Protein AF-Q39U01-F1 (afdb_monomer_lite)

Structure (mmCIF, N/CA/C/O backbone):
data_AF-Q39U01-F1
#
_entry.id   AF-Q39U01-F1
#
loop_
_atom_site.group_PDB
_atom_site.id
_atom_site.type_symbol
_atom_site.label_atom_id
_atom_site.label_alt_id
_atom_site.label_comp_id
_atom_site.label_asym_id
_atom_site.label_entity_id
_atom_site.label_seq_id
_atom_site.pdbx_PDB_ins_code
_atom_site.Cartn_x
_atom_site.Cartn_y
_atom_site.Cartn_z
_atom_site.occupancy
_atom_site.B_iso_or_equiv
_atom_site.auth_seq_id
_atom_site.auth_comp_id
_atom_site.auth_asym_id
_atom_site.auth_atom_id
_atom_site.pdbx_PDB_model_num
ATOM 1 N N . MET A 1 1 ? -14.219 15.179 0.688 1.00 54.94 1 MET A N 1
ATOM 2 C CA . MET A 1 1 ? -15.133 14.051 0.378 1.00 54.94 1 MET A CA 1
ATOM 3 C C . MET A 1 1 ? -16.109 14.478 -0.699 1.00 54.94 1 MET A C 1
ATOM 5 O O . MET A 1 1 ? -16.416 15.662 -0.752 1.00 54.94 1 MET A O 1
ATOM 9 N N . TYR A 1 2 ? -16.569 13.536 -1.523 1.00 52.84 2 TYR A N 1
ATOM 10 C CA . TYR A 1 2 ? -17.448 13.763 -2.674 1.00 52.84 2 TYR A CA 1
ATOM 11 C C . TYR A 1 2 ? -18.649 12.806 -2.615 1.00 52.84 2 TYR A C 1
ATOM 13 O O . TYR A 1 2 ? -18.476 11.668 -2.180 1.00 52.84 2 TYR A O 1
ATOM 21 N N . ASP A 1 3 ? -19.850 13.251 -3.001 1.00 60.91 3 ASP A N 1
ATOM 22 C CA . ASP A 1 3 ? -21.104 12.482 -2.847 1.00 60.91 3 ASP A CA 1
ATOM 23 C C . ASP A 1 3 ? -21.653 11.837 -4.131 1.00 60.91 3 ASP A C 1
ATOM 25 O O . ASP A 1 3 ? -22.781 11.343 -4.134 1.00 60.91 3 ASP A O 1
ATOM 29 N N . GLY A 1 4 ? -20.907 11.859 -5.237 1.00 54.59 4 GLY A N 1
ATOM 30 C CA . GLY A 1 4 ? -21.389 11.329 -6.519 1.00 54.59 4 GLY A CA 1
ATOM 31 C C . GLY A 1 4 ? -22.249 12.309 -7.324 1.00 54.59 4 GLY A C 1
ATOM 32 O O . GLY A 1 4 ? -22.511 12.056 -8.495 1.00 54.59 4 GLY A O 1
ATOM 33 N N . SER A 1 5 ? -22.693 13.419 -6.722 1.00 59.44 5 SER A N 1
ATOM 34 C CA . SER A 1 5 ? -23.638 14.380 -7.318 1.00 59.44 5 SER A CA 1
ATOM 35 C C . SER A 1 5 ? -23.009 15.744 -7.613 1.00 59.44 5 SER A C 1
ATOM 37 O O . SER A 1 5 ? -23.720 16.710 -7.880 1.00 59.44 5 SER A O 1
ATOM 39 N N . GLY A 1 6 ? -21.679 15.846 -7.559 1.00 56.62 6 GLY A N 1
ATOM 40 C CA . GLY A 1 6 ? -20.963 17.105 -7.767 1.00 56.62 6 GLY A CA 1
ATOM 41 C C . GLY A 1 6 ? -20.694 17.908 -6.492 1.00 56.62 6 GLY A C 1
ATOM 42 O O . GLY A 1 6 ? -20.007 18.922 -6.580 1.00 56.62 6 GLY A O 1
ATOM 43 N N . ASN A 1 7 ? -21.195 17.490 -5.321 1.00 63.31 7 ASN A N 1
ATOM 44 C CA . ASN A 1 7 ? -20.924 18.212 -4.080 1.00 63.31 7 ASN A CA 1
ATOM 45 C C . ASN A 1 7 ? -19.587 17.769 -3.484 1.00 63.31 7 ASN A C 1
ATOM 47 O O . ASN A 1 7 ? -19.283 16.578 -3.392 1.00 63.31 7 ASN A O 1
ATOM 51 N N . GLU A 1 8 ? -18.819 18.745 -3.014 1.00 65.38 8 GLU A N 1
ATOM 52 C CA . GLU A 1 8 ? -17.558 18.530 -2.317 1.00 65.38 8 GLU A CA 1
ATOM 53 C C . GLU A 1 8 ? -17.652 19.037 -0.879 1.00 65.38 8 GLU A C 1
ATOM 55 O O . GLU A 1 8 ? -18.318 20.028 -0.577 1.00 65.38 8 GLU A O 1
ATOM 60 N N . SER A 1 9 ? -16.948 18.356 0.020 1.00 67.81 9 SER A N 1
ATOM 61 C CA . SER A 1 9 ? -16.687 18.844 1.367 1.00 67.81 9 SER A CA 1
ATOM 62 C C . SER A 1 9 ? -15.196 18.852 1.669 1.00 67.81 9 SER A C 1
ATOM 64 O O . SER A 1 9 ? -14.509 17.829 1.526 1.00 67.81 9 SER A O 1
ATOM 66 N N . HIS A 1 10 ? -14.727 20.008 2.137 1.00 75.50 10 HIS A N 1
ATOM 67 C CA . HIS A 1 10 ? -13.379 20.239 2.634 1.00 75.50 10 HIS A CA 1
ATOM 68 C C . HIS A 1 10 ? -13.442 20.355 4.151 1.00 75.50 10 HIS A C 1
ATOM 70 O O . HIS A 1 10 ? -13.963 21.328 4.691 1.00 75.50 10 HIS A O 1
ATOM 76 N N . ILE A 1 11 ? -12.913 19.347 4.837 1.00 76.38 11 ILE A N 1
ATOM 77 C CA . ILE A 1 11 ? -12.984 19.272 6.291 1.00 76.38 11 ILE A CA 1
ATOM 78 C C . ILE A 1 11 ? -11.603 19.588 6.854 1.00 76.38 11 ILE A C 1
ATOM 80 O O . ILE A 1 11 ? -10.672 18.814 6.614 1.00 76.38 11 ILE A O 1
ATOM 84 N N . PRO A 1 12 ? -11.441 20.685 7.609 1.00 78.25 12 PRO A N 1
ATOM 85 C CA . PRO A 1 12 ? -10.207 20.907 8.337 1.00 78.25 12 PRO A CA 1
ATOM 86 C C . PRO A 1 12 ? -10.083 19.848 9.434 1.00 78.25 12 PRO A C 1
ATOM 88 O O . PRO A 1 12 ? -11.001 19.640 10.233 1.00 78.25 12 PRO A O 1
ATOM 91 N N . LEU A 1 13 ? -8.936 19.176 9.479 1.00 83.00 13 LEU A N 1
ATOM 92 C CA . LEU A 1 13 ? -8.606 18.302 10.596 1.00 83.00 13 LEU A CA 1
ATOM 93 C C . LEU A 1 13 ? -8.207 19.173 11.799 1.00 83.00 13 LEU A C 1
ATOM 95 O O . LEU A 1 13 ? -7.503 20.167 11.621 1.00 83.00 13 LEU A O 1
ATOM 99 N N . PRO A 1 14 ? -8.645 18.832 13.025 1.00 85.44 14 PRO A N 1
ATOM 100 C CA . PRO A 1 14 ? -8.350 19.631 14.217 1.00 85.44 14 PRO A CA 1
ATOM 101 C C . PRO A 1 14 ? -6.870 19.578 14.626 1.00 85.44 14 PRO A C 1
ATOM 103 O O . PRO A 1 14 ? -6.436 20.375 15.454 1.00 85.44 14 PRO A O 1
ATOM 106 N N . ASP A 1 15 ? -6.102 18.643 14.066 1.00 82.19 15 ASP A N 1
ATOM 107 C CA . ASP A 1 15 ? -4.668 18.523 14.293 1.00 82.19 15 ASP A CA 1
ATOM 108 C C . ASP A 1 15 ? -3.877 19.255 13.215 1.00 82.19 15 ASP A C 1
ATOM 110 O O . ASP A 1 15 ? -4.198 19.193 12.026 1.00 82.19 15 ASP A O 1
ATOM 114 N N . ARG A 1 16 ? -2.778 19.893 13.624 1.00 73.50 16 ARG A N 1
ATOM 115 C CA . ARG A 1 16 ? -1.783 20.394 12.681 1.00 73.50 16 ARG A CA 1
ATOM 116 C C . ARG A 1 16 ? -1.021 19.198 12.109 1.00 73.50 16 ARG A C 1
ATOM 118 O O . ARG A 1 16 ? -0.192 18.626 12.802 1.00 73.50 16 ARG A O 1
ATOM 125 N N . ILE A 1 17 ? -1.331 18.844 10.865 1.00 71.06 17 ILE A N 1
ATOM 126 C CA . ILE A 1 17 ? -0.575 17.884 10.053 1.00 71.06 17 ILE A CA 1
ATOM 127 C C . ILE A 1 17 ? 0.378 18.704 9.184 1.00 71.06 17 ILE A C 1
ATOM 129 O O . ILE A 1 17 ? -0.041 19.322 8.193 1.00 71.06 17 ILE A O 1
ATOM 133 N N . ASP A 1 18 ? 1.633 18.799 9.620 1.00 64.38 18 ASP A N 1
ATOM 134 C CA . ASP A 1 18 ? 2.652 19.571 8.911 1.00 64.38 18 ASP A CA 1
ATOM 135 C C . ASP A 1 18 ? 3.187 18.824 7.674 1.00 64.38 18 ASP A C 1
ATOM 137 O O . ASP A 1 18 ? 2.703 17.752 7.312 1.00 64.38 18 ASP A O 1
ATOM 141 N N . LEU A 1 19 ? 4.140 19.426 6.959 1.00 59.59 19 LEU A N 1
ATOM 142 C CA . LEU A 1 19 ? 4.726 18.807 5.766 1.00 59.59 19 LEU A CA 1
ATOM 143 C C . LEU A 1 19 ? 5.458 17.497 6.084 1.00 59.59 19 LEU A C 1
ATOM 145 O O . LEU A 1 19 ? 5.463 16.600 5.245 1.00 59.59 19 LEU A O 1
ATOM 149 N N . ASN A 1 20 ? 6.023 17.367 7.287 1.00 58.56 20 ASN A N 1
ATOM 150 C CA . ASN A 1 20 ? 6.695 16.145 7.704 1.00 58.56 20 ASN A CA 1
ATOM 151 C C . ASN A 1 20 ? 5.665 15.055 7.982 1.00 58.56 20 ASN A C 1
ATOM 153 O O . ASN A 1 20 ? 5.846 13.933 7.543 1.00 58.56 20 ASN A O 1
ATOM 157 N N . ASP A 1 21 ? 4.542 15.363 8.629 1.00 58.53 21 ASP A N 1
ATOM 158 C CA . ASP A 1 21 ? 3.487 14.369 8.825 1.00 58.53 21 ASP A CA 1
ATOM 159 C C . ASP A 1 21 ? 2.954 13.803 7.498 1.00 58.53 21 ASP A C 1
ATOM 161 O O . ASP A 1 21 ? 2.599 12.631 7.462 1.00 58.53 21 ASP A O 1
ATOM 165 N N . ARG A 1 22 ? 2.910 14.602 6.421 1.00 59.28 22 ARG A N 1
ATOM 166 C CA . ARG A 1 22 ? 2.296 14.224 5.131 1.00 59.28 22 ARG A CA 1
ATOM 167 C C . ARG A 1 22 ? 3.078 13.185 4.333 1.00 59.28 22 ARG A C 1
ATOM 169 O O . ARG A 1 22 ? 2.463 12.424 3.587 1.00 59.28 22 ARG A O 1
ATOM 176 N N . ALA A 1 23 ? 4.400 13.141 4.458 1.00 57.31 23 ALA A N 1
ATOM 177 C CA . ALA A 1 23 ? 5.197 12.167 3.721 1.00 57.31 23 ALA A CA 1
ATOM 178 C C . ALA A 1 23 ? 4.936 10.750 4.281 1.00 57.31 23 ALA A C 1
ATOM 180 O O . ALA A 1 23 ? 5.092 10.504 5.472 1.00 57.31 23 ALA A O 1
ATOM 181 N N . ASN A 1 24 ? 4.498 9.815 3.428 1.00 66.50 24 ASN A N 1
ATOM 182 C CA . ASN A 1 24 ? 4.053 8.460 3.810 1.00 66.50 24 ASN A CA 1
ATOM 183 C C . ASN A 1 24 ? 2.792 8.419 4.703 1.00 66.50 24 ASN A C 1
ATOM 185 O O . ASN A 1 24 ? 2.666 7.551 5.565 1.00 66.50 24 ASN A O 1
ATOM 189 N N . THR A 1 25 ? 1.863 9.366 4.532 1.00 76.25 25 THR A N 1
ATOM 190 C CA . THR A 1 25 ? 0.556 9.280 5.200 1.00 76.25 25 THR A CA 1
ATOM 191 C C . THR A 1 25 ? -0.344 8.261 4.518 1.00 76.25 25 THR A C 1
ATOM 193 O O . THR A 1 25 ? -0.629 8.383 3.331 1.00 76.25 25 THR A O 1
ATOM 196 N N . GLU A 1 26 ? -0.897 7.354 5.310 1.00 83.44 26 GLU A N 1
ATOM 197 C CA . GLU A 1 26 ? -2.004 6.492 4.917 1.00 83.44 26 GLU A CA 1
ATOM 198 C C . GLU A 1 26 ? -3.289 6.949 5.601 1.00 83.44 26 GLU A C 1
ATOM 200 O O . GLU A 1 26 ? -3.279 7.466 6.723 1.00 83.44 26 GLU A O 1
ATOM 205 N N . TYR A 1 27 ? -4.424 6.734 4.953 1.00 85.56 27 TYR A N 1
ATOM 206 C CA . TYR A 1 27 ? -5.720 6.991 5.564 1.00 85.56 27 TYR A CA 1
ATOM 207 C C . TYR A 1 27 ? -6.739 5.953 5.112 1.00 85.56 27 TYR A C 1
ATOM 209 O O . TYR A 1 27 ? -6.669 5.410 4.014 1.00 85.56 27 TYR A O 1
ATOM 217 N N . LEU A 1 28 ? -7.729 5.696 5.961 1.00 86.31 28 LEU A N 1
ATOM 218 C CA . LEU A 1 28 ? -8.882 4.888 5.588 1.00 86.31 28 LEU A CA 1
ATOM 219 C C . LEU A 1 28 ? -10.153 5.397 6.244 1.00 86.31 28 LEU A C 1
ATOM 221 O O . LEU A 1 28 ? -10.137 5.977 7.331 1.00 86.31 28 LEU A O 1
ATOM 225 N N . LEU A 1 29 ? -11.273 5.137 5.579 1.00 83.00 29 LEU A N 1
ATOM 226 C CA . LEU A 1 29 ? -12.597 5.290 6.161 1.00 83.00 29 LEU A CA 1
ATOM 227 C C . LEU A 1 29 ? -13.051 3.928 6.687 1.00 83.00 29 LEU A C 1
ATOM 229 O O . LEU A 1 29 ? -13.362 3.017 5.919 1.00 83.00 29 LEU A O 1
ATOM 233 N N . ALA A 1 30 ? -13.100 3.780 8.010 1.00 85.62 30 ALA A N 1
ATOM 234 C CA . ALA A 1 30 ? -13.650 2.583 8.639 1.00 85.62 30 ALA A CA 1
ATOM 235 C C . ALA A 1 30 ? -15.182 2.535 8.498 1.00 85.62 30 ALA A C 1
ATOM 237 O O . ALA A 1 30 ? -15.772 1.455 8.416 1.00 85.62 30 ALA A O 1
ATOM 238 N N . SER A 1 31 ? -15.814 3.703 8.385 1.00 82.31 31 SER A N 1
ATOM 239 C CA . SER A 1 31 ? -17.210 3.913 7.995 1.00 82.31 31 SER A CA 1
ATOM 240 C C . SER A 1 31 ? -17.351 5.310 7.362 1.00 82.31 31 SER A C 1
ATOM 242 O O . SER A 1 31 ? -16.401 6.093 7.435 1.00 82.31 31 SER A O 1
ATOM 244 N N . PRO A 1 32 ? -18.518 5.693 6.806 1.00 80.19 32 PRO A N 1
ATOM 245 C CA . PRO A 1 32 ? -18.729 7.044 6.269 1.00 80.19 32 PRO A CA 1
ATOM 246 C C . PRO A 1 32 ? -18.468 8.188 7.266 1.00 80.19 32 PRO A C 1
ATOM 248 O O . PRO A 1 32 ? -18.259 9.327 6.859 1.00 80.19 32 PRO A O 1
ATOM 251 N N . THR A 1 33 ? -18.481 7.899 8.572 1.00 86.19 33 THR A N 1
ATOM 252 C CA . THR A 1 33 ? -18.266 8.882 9.646 1.00 86.19 33 THR A CA 1
ATOM 253 C C . THR A 1 33 ? -17.009 8.621 10.476 1.00 86.19 33 THR A C 1
ATOM 255 O O . THR A 1 33 ? -16.825 9.259 11.512 1.00 86.19 33 THR A O 1
ATOM 258 N N . ASP A 1 34 ? -16.170 7.665 10.079 1.00 88.69 34 ASP A N 1
ATOM 259 C CA . ASP A 1 34 ? -15.029 7.206 10.873 1.00 88.69 34 ASP A CA 1
ATOM 260 C C . ASP A 1 34 ? -13.757 7.178 10.021 1.00 88.69 34 ASP A C 1
ATOM 262 O O . ASP A 1 34 ? -13.605 6.318 9.152 1.00 88.69 34 ASP A O 1
ATOM 266 N N . LEU A 1 35 ? -12.876 8.152 10.258 1.00 88.44 35 LEU A N 1
ATOM 267 C CA . LEU A 1 35 ? -11.639 8.379 9.519 1.00 88.44 35 LEU A CA 1
ATOM 268 C C . LEU A 1 35 ? -10.433 8.056 10.391 1.00 88.44 35 LEU A C 1
ATOM 270 O O . LEU A 1 35 ? -10.266 8.617 11.474 1.00 88.44 35 LEU A O 1
ATOM 274 N N . TRP A 1 36 ? -9.543 7.236 9.852 1.00 91.38 36 TRP A N 1
ATOM 275 C CA . TRP A 1 36 ? -8.262 6.908 10.454 1.00 91.38 36 TRP A CA 1
ATOM 276 C C . TRP A 1 36 ? -7.138 7.425 9.574 1.00 91.38 36 TRP A C 1
ATOM 278 O O . TRP A 1 36 ? -7.190 7.279 8.356 1.00 91.38 36 TRP A O 1
ATOM 288 N N . ILE A 1 37 ? -6.136 8.036 10.197 1.00 89.75 37 ILE A N 1
ATOM 289 C CA . ILE A 1 37 ? -4.944 8.564 9.536 1.00 89.75 37 ILE A CA 1
ATOM 290 C C . ILE A 1 37 ? -3.719 8.015 10.250 1.00 89.75 37 ILE A C 1
ATOM 292 O O . ILE A 1 37 ? -3.604 8.114 11.473 1.00 89.75 37 ILE A O 1
ATOM 296 N N . TRP A 1 38 ? -2.796 7.467 9.477 1.00 90.88 38 TRP A N 1
ATOM 297 C CA . TRP A 1 38 ? -1.521 6.947 9.928 1.00 90.88 38 TRP A CA 1
ATOM 298 C C . TRP A 1 38 ? -0.399 7.763 9.306 1.00 90.88 38 TRP A C 1
ATOM 300 O O . TRP A 1 38 ? -0.268 7.798 8.088 1.00 90.88 38 TRP A O 1
ATOM 310 N N . SER A 1 39 ? 0.365 8.485 10.126 1.00 87.56 39 SER A N 1
ATOM 311 C CA . SER A 1 39 ? 1.317 9.472 9.607 1.00 87.56 39 SER A CA 1
ATOM 312 C C . SER A 1 39 ? 2.488 9.746 10.557 1.00 87.56 39 SER A C 1
ATOM 314 O O . SER A 1 39 ? 2.437 9.368 11.731 1.00 87.56 39 SER A O 1
ATOM 316 N N . GLY A 1 40 ? 3.515 10.442 10.054 1.00 80.31 40 GLY A N 1
ATOM 317 C CA . GLY A 1 40 ? 4.664 10.939 10.825 1.00 80.31 40 GLY A CA 1
ATOM 318 C C . GLY A 1 40 ? 6.002 10.705 10.113 1.00 80.31 40 GLY A C 1
ATOM 319 O O . GLY A 1 40 ? 6.239 9.623 9.599 1.00 80.31 40 GLY A O 1
ATOM 320 N N . VAL A 1 41 ? 6.905 11.689 10.077 1.00 68.81 41 VAL A N 1
ATOM 321 C CA . VAL A 1 41 ? 8.235 11.517 9.435 1.00 68.81 41 VAL A CA 1
ATOM 322 C C . VAL A 1 41 ? 9.399 11.993 10.279 1.00 68.81 41 VAL A C 1
ATOM 324 O O . VAL A 1 41 ? 10.509 11.541 10.061 1.00 68.81 41 VAL A O 1
ATOM 327 N N . LEU A 1 42 ? 9.200 12.869 11.255 1.00 68.88 42 LEU A N 1
ATOM 328 C CA . LEU A 1 42 ? 10.264 13.301 12.162 1.00 68.88 42 LEU A CA 1
ATOM 329 C C . LEU A 1 42 ? 9.717 13.182 13.582 1.00 68.88 42 LEU A C 1
ATOM 331 O O . LEU A 1 42 ? 9.083 14.107 14.084 1.00 68.88 42 LEU A O 1
ATOM 335 N N . GLY A 1 43 ? 9.858 12.000 14.184 1.00 77.00 43 GLY A N 1
ATOM 336 C CA . GLY A 1 43 ? 9.200 11.663 15.442 1.00 77.00 43 GLY A CA 1
ATOM 337 C C . GLY A 1 43 ? 8.557 10.276 15.442 1.00 77.00 43 GLY A C 1
ATOM 338 O O . GLY A 1 43 ? 8.722 9.486 14.517 1.00 77.00 43 GLY A O 1
ATOM 339 N N . GLN A 1 44 ? 7.766 10.024 16.486 1.00 87.75 44 GLN A N 1
ATOM 340 C CA . GLN A 1 44 ? 6.899 8.849 16.584 1.00 87.75 44 GLN A CA 1
ATOM 341 C C . GLN A 1 44 ? 5.846 8.861 15.474 1.00 87.75 44 GLN A C 1
ATOM 343 O O . GLN A 1 44 ? 5.251 9.907 15.195 1.00 87.75 44 GLN A O 1
ATOM 348 N N . ALA A 1 45 ? 5.536 7.691 14.915 1.00 90.12 45 ALA A N 1
ATOM 349 C CA . ALA A 1 45 ? 4.364 7.555 14.060 1.00 90.12 45 ALA A CA 1
ATOM 350 C C . ALA A 1 45 ? 3.089 7.713 14.904 1.00 90.12 45 ALA A C 1
ATOM 352 O O . ALA A 1 45 ? 3.050 7.343 16.082 1.00 90.12 45 ALA A O 1
ATOM 353 N N . ALA A 1 46 ? 2.038 8.280 14.323 1.00 91.38 46 ALA A N 1
ATOM 354 C CA . ALA A 1 46 ? 0.808 8.590 15.035 1.00 91.38 46 ALA A CA 1
ATOM 355 C C . ALA A 1 46 ? -0.425 8.097 14.275 1.00 91.38 46 ALA A C 1
ATOM 357 O O . ALA A 1 46 ? -0.704 8.513 13.149 1.00 91.38 46 ALA A O 1
ATOM 358 N N . LEU A 1 47 ? -1.193 7.234 14.944 1.00 93.69 47 LEU A N 1
ATOM 359 C CA . LEU A 1 47 ? -2.486 6.744 14.491 1.00 93.69 47 LEU A CA 1
ATOM 360 C C . LEU A 1 47 ? -3.571 7.655 15.060 1.00 93.69 47 LEU A C 1
ATOM 362 O O . LEU A 1 47 ? -3.819 7.672 16.268 1.00 93.69 47 LEU A O 1
ATOM 366 N N . ARG A 1 48 ? -4.181 8.453 14.188 1.00 92.88 48 ARG A N 1
ATOM 367 C CA . ARG A 1 48 ? -5.195 9.454 14.525 1.00 92.88 48 ARG A CA 1
ATOM 368 C C . ARG A 1 48 ? -6.560 8.966 14.059 1.00 92.88 48 ARG A C 1
ATOM 370 O O . ARG A 1 48 ? -6.708 8.530 12.924 1.00 92.88 48 ARG A O 1
ATOM 377 N N . HIS A 1 49 ? -7.549 9.063 14.936 1.00 94.88 49 HIS A N 1
ATOM 378 C CA . HIS A 1 49 ? -8.933 8.672 14.680 1.00 94.88 49 HIS A CA 1
ATOM 379 C C . HIS A 1 49 ? -9.816 9.905 14.792 1.00 94.88 49 HIS A C 1
ATOM 381 O O . HIS A 1 49 ? -9.789 10.612 15.805 1.00 94.88 49 HIS A O 1
ATOM 387 N N . TYR A 1 50 ? -10.620 10.143 13.765 1.00 92.94 50 TYR A N 1
ATOM 388 C CA . TYR A 1 50 ? -11.557 11.247 13.683 1.00 92.94 50 TYR A CA 1
ATOM 389 C C . TYR A 1 50 ? -12.977 10.750 13.445 1.00 92.94 50 TYR A C 1
ATOM 391 O O . TYR A 1 50 ? -13.237 9.917 12.581 1.00 92.94 50 TYR A O 1
ATOM 399 N N . ARG A 1 51 ? -13.916 11.358 14.166 1.00 94.44 51 ARG A N 1
ATOM 400 C CA . ARG A 1 51 ? -15.343 11.300 13.863 1.00 94.44 51 ARG A CA 1
ATOM 401 C C . ARG A 1 51 ? -15.655 12.395 12.854 1.00 94.44 51 ARG A C 1
ATOM 403 O O . ARG A 1 51 ? -15.396 13.567 13.136 1.00 94.44 51 ARG A O 1
ATOM 410 N N . LEU A 1 52 ? -16.234 12.032 11.718 1.00 89.31 52 LEU A N 1
ATOM 411 C CA . LEU A 1 52 ? -16.749 12.990 10.747 1.00 89.31 52 LEU A CA 1
ATOM 412 C C . LEU A 1 52 ? -18.223 13.260 11.058 1.00 89.31 52 LEU A C 1
ATOM 414 O O . LEU A 1 52 ? -19.007 12.332 11.252 1.00 89.31 52 LEU A O 1
ATOM 418 N N . LEU A 1 53 ? -18.588 14.534 11.151 1.00 89.75 53 LEU A N 1
ATOM 419 C CA . LEU A 1 53 ? -19.917 15.005 11.529 1.00 89.75 53 LEU A CA 1
ATOM 420 C C . LEU A 1 53 ? -20.517 15.835 10.397 1.00 89.75 53 LEU A C 1
ATOM 422 O O . LEU A 1 53 ? -19.783 16.497 9.668 1.00 89.75 53 LEU A O 1
ATOM 426 N N . THR A 1 54 ? -21.846 15.816 10.294 1.00 84.44 54 THR A N 1
ATOM 427 C CA . THR A 1 54 ? -22.629 16.728 9.451 1.00 84.44 54 THR A CA 1
ATOM 428 C C . THR A 1 54 ? -23.423 17.689 10.331 1.00 84.44 54 THR A C 1
ATOM 430 O O . THR A 1 54 ? -23.984 17.291 11.354 1.00 84.44 54 THR A O 1
ATOM 433 N N . ASN A 1 55 ? -23.521 18.948 9.916 1.00 79.69 55 ASN A N 1
ATOM 434 C CA . ASN A 1 55 ? -24.427 19.939 10.496 1.00 79.69 55 ASN A CA 1
ATOM 435 C C . ASN A 1 55 ? -25.919 19.727 10.140 1.00 79.69 55 ASN A C 1
ATOM 437 O O . ASN A 1 55 ? -26.755 20.565 10.479 1.00 79.69 55 ASN A O 1
ATOM 441 N N . GLY A 1 56 ? -26.260 18.643 9.432 1.00 72.38 56 GLY A N 1
ATOM 442 C CA . GLY A 1 56 ? -27.628 18.283 9.050 1.00 72.38 56 GLY A CA 1
ATOM 443 C C . GLY A 1 56 ? -28.154 18.976 7.788 1.00 72.38 56 GLY A C 1
ATOM 444 O O . GLY A 1 56 ? -29.248 18.647 7.337 1.00 72.38 56 GLY A O 1
ATOM 445 N N . ARG A 1 57 ? -27.395 19.903 7.188 1.00 71.62 57 ARG A N 1
ATOM 446 C CA . ARG A 1 57 ? -27.759 20.583 5.926 1.00 71.62 57 ARG A CA 1
ATOM 447 C C . ARG A 1 57 ? -27.172 19.910 4.687 1.00 71.62 57 ARG A C 1
ATOM 449 O O . ARG A 1 57 ? -27.633 20.173 3.582 1.00 71.62 57 ARG A O 1
ATOM 456 N N . SER A 1 58 ? -26.169 19.053 4.869 1.00 70.81 58 SER A N 1
ATOM 457 C CA . SER A 1 58 ? -25.515 18.293 3.803 1.00 70.81 58 SER A CA 1
ATOM 458 C C . SER A 1 58 ? -25.423 16.814 4.169 1.00 70.81 58 SER A C 1
ATOM 460 O O . SER A 1 58 ? -25.286 16.456 5.341 1.00 70.81 58 SER A O 1
ATOM 462 N N . ARG A 1 59 ? -25.467 15.942 3.156 1.00 73.56 59 ARG A N 1
ATOM 463 C CA . ARG A 1 59 ? -25.130 14.518 3.313 1.00 73.56 59 ARG A CA 1
ATOM 464 C C . ARG A 1 59 ? -23.628 14.301 3.491 1.00 73.56 59 ARG A C 1
ATOM 466 O O . ARG A 1 59 ? -23.225 13.265 4.010 1.00 73.56 59 ARG A O 1
ATOM 473 N N . LEU A 1 60 ? -22.811 15.271 3.085 1.00 77.69 60 LEU A N 1
ATOM 474 C CA . LEU A 1 60 ? -21.371 15.239 3.281 1.00 77.69 60 LEU A CA 1
ATOM 475 C C . LEU A 1 60 ? -21.010 15.782 4.667 1.00 77.69 60 LEU A C 1
ATOM 477 O O . LEU A 1 60 ? -21.532 16.828 5.061 1.00 77.69 60 LEU A O 1
ATOM 481 N N . PRO A 1 61 ? -20.106 15.112 5.400 1.00 81.56 61 PRO A N 1
ATOM 482 C CA . PRO A 1 61 ? -19.584 15.648 6.648 1.00 81.56 61 PRO A CA 1
ATOM 483 C C . PRO A 1 61 ? -18.884 16.989 6.424 1.00 81.56 61 PRO A C 1
ATOM 485 O O . PRO A 1 61 ? -18.206 17.152 5.419 1.00 81.56 61 PRO A O 1
ATOM 488 N N . ASP A 1 62 ? -19.026 17.934 7.345 1.00 85.31 62 ASP A N 1
ATOM 489 C CA . ASP A 1 62 ? -18.457 19.288 7.286 1.00 85.31 62 ASP A CA 1
ATOM 490 C C . ASP A 1 62 ? -17.509 19.585 8.459 1.00 85.31 62 ASP A C 1
ATOM 492 O O . ASP A 1 62 ? -16.863 20.631 8.510 1.00 85.31 62 ASP A O 1
ATOM 496 N N . LYS A 1 63 ? -17.390 18.645 9.401 1.00 88.44 63 LYS A N 1
ATOM 497 C CA . LYS A 1 63 ? -16.551 18.775 10.592 1.00 88.44 63 LYS A CA 1
ATOM 498 C C . LYS A 1 63 ? -15.868 17.455 10.935 1.00 88.44 63 LYS A C 1
ATOM 500 O O . LYS A 1 63 ? -16.493 16.400 10.885 1.00 88.44 63 LYS A O 1
ATOM 505 N N . ALA A 1 64 ? -14.609 17.526 11.362 1.00 91.06 64 ALA A N 1
ATOM 506 C CA . ALA A 1 64 ? -13.884 16.411 11.965 1.00 91.06 64 ALA A CA 1
ATOM 507 C C . ALA A 1 64 ? -13.635 16.691 13.451 1.00 91.06 64 ALA A C 1
ATOM 509 O O . ALA A 1 64 ? -13.242 17.792 13.836 1.00 91.06 64 ALA A O 1
ATOM 510 N N . VAL A 1 65 ? -13.848 15.686 14.298 1.00 94.88 65 VAL A N 1
ATOM 511 C CA . VAL A 1 65 ? -13.524 15.733 15.729 1.00 94.88 65 VAL A CA 1
ATOM 512 C C . VAL A 1 65 ? -12.557 14.605 16.039 1.00 94.88 65 VAL A C 1
ATOM 514 O O . VAL A 1 65 ? -12.857 13.446 15.765 1.00 94.88 65 VAL A O 1
ATOM 517 N N . ARG A 1 66 ? -11.398 14.932 16.620 1.00 95.12 66 ARG A N 1
ATOM 518 C CA . ARG A 1 66 ? -10.416 13.930 17.045 1.00 95.12 66 ARG A CA 1
ATOM 519 C C . ARG A 1 66 ? -11.002 13.092 18.177 1.00 95.12 66 ARG A C 1
ATOM 521 O O . ARG A 1 66 ? -11.335 13.627 19.230 1.00 95.12 66 ARG A O 1
ATOM 528 N N . VAL A 1 67 ? -11.104 11.789 17.949 1.00 95.75 67 VAL A N 1
ATOM 529 C CA . VAL A 1 67 ? -11.540 10.796 18.935 1.00 95.75 67 VAL A CA 1
ATOM 530 C C . VAL A 1 67 ? -10.340 10.296 19.729 1.00 95.75 67 VAL A C 1
ATOM 532 O O . VAL A 1 67 ? -10.381 10.271 20.955 1.00 95.75 67 VAL A O 1
ATOM 535 N N . SER A 1 68 ? -9.251 9.943 19.044 1.00 94.62 68 SER A N 1
ATOM 536 C CA . SER A 1 68 ? -8.027 9.471 19.690 1.00 94.62 68 SER A CA 1
ATOM 537 C C . SER A 1 68 ? -6.783 9.759 18.855 1.00 94.62 68 SER A C 1
ATOM 539 O O . SER A 1 68 ? -6.850 9.943 17.639 1.00 94.62 68 SER A O 1
ATOM 541 N N . ILE A 1 69 ? -5.638 9.772 19.535 1.00 93.25 69 ILE A N 1
ATOM 542 C CA . ILE A 1 69 ? -4.309 9.740 18.931 1.00 93.25 69 ILE A CA 1
ATOM 543 C C . ILE A 1 69 ? -3.458 8.731 19.698 1.00 93.25 69 ILE A C 1
ATOM 545 O O . ILE A 1 69 ? -3.327 8.821 20.918 1.00 93.25 69 ILE A O 1
ATOM 549 N N . THR A 1 70 ? -2.881 7.771 18.985 1.00 93.31 70 THR A N 1
ATOM 550 C CA . THR A 1 70 ? -1.942 6.798 19.545 1.00 93.31 70 THR A CA 1
ATOM 551 C C . THR A 1 70 ? -0.593 6.997 18.886 1.00 93.31 70 THR A C 1
ATOM 553 O O . THR A 1 70 ? -0.465 6.828 17.676 1.00 93.31 70 THR A O 1
ATOM 556 N N . LYS A 1 71 ? 0.410 7.364 19.684 1.00 91.94 71 LYS A N 1
ATOM 557 C CA . LYS A 1 71 ? 1.796 7.455 19.225 1.00 91.94 71 LYS A CA 1
ATOM 558 C C . LYS A 1 71 ? 2.476 6.098 19.351 1.00 91.94 71 LYS A C 1
ATOM 560 O O . LYS A 1 71 ? 2.234 5.377 20.319 1.00 91.94 71 LYS A O 1
ATOM 565 N N . VAL A 1 72 ? 3.310 5.764 18.378 1.00 90.62 72 VAL A N 1
ATOM 566 C CA . VAL A 1 72 ? 3.973 4.469 18.260 1.00 90.62 72 VAL A CA 1
ATOM 567 C C . VAL A 1 72 ? 5.446 4.684 17.931 1.00 90.62 72 VAL A C 1
ATOM 569 O O . VAL A 1 72 ? 5.783 5.510 17.083 1.00 90.62 72 VAL A O 1
ATOM 572 N N . GLY A 1 73 ? 6.306 3.915 18.599 1.00 88.56 73 GLY A N 1
ATOM 573 C CA . GLY A 1 73 ? 7.749 3.927 18.371 1.00 88.56 73 GLY A CA 1
ATOM 574 C C . GLY A 1 73 ? 8.478 5.093 19.046 1.00 88.56 73 GLY A C 1
ATOM 575 O O . GLY A 1 73 ? 8.091 5.527 20.130 1.00 88.56 73 GLY A O 1
ATOM 576 N N . ASP A 1 74 ? 9.550 5.568 18.424 1.00 88.25 74 ASP A N 1
ATOM 577 C CA . ASP A 1 74 ? 10.459 6.634 18.871 1.00 88.25 74 ASP A CA 1
ATOM 578 C C . ASP A 1 74 ? 10.686 7.673 17.750 1.00 88.25 74 ASP A C 1
ATOM 580 O O . ASP A 1 74 ? 9.928 7.729 16.784 1.00 88.25 74 ASP A O 1
ATOM 584 N N . GLU A 1 75 ? 11.704 8.526 17.875 1.00 86.31 75 GLU A N 1
ATOM 585 C CA . GLU A 1 75 ? 11.965 9.639 16.946 1.00 86.31 75 GLU A CA 1
ATOM 586 C C . GLU A 1 75 ? 12.334 9.201 15.515 1.00 86.31 75 GLU A C 1
ATOM 588 O O . GLU A 1 75 ? 12.187 9.958 14.548 1.00 86.31 75 GLU A O 1
ATOM 593 N N . GLU A 1 76 ? 12.757 7.949 15.362 1.00 87.19 76 GLU A N 1
ATOM 594 C CA . GLU A 1 76 ? 13.138 7.358 14.083 1.00 87.19 76 GLU A CA 1
ATOM 595 C C . GLU A 1 76 ? 12.033 6.470 13.510 1.00 87.19 76 GLU A C 1
ATOM 597 O O . GLU A 1 76 ? 12.234 5.792 12.513 1.00 87.19 76 GLU A O 1
ATOM 602 N N . THR A 1 77 ? 10.825 6.495 14.065 1.00 89.12 77 THR A N 1
ATOM 603 C CA . THR A 1 77 ? 9.733 5.664 13.555 1.00 89.12 77 THR A CA 1
ATOM 604 C C . THR A 1 77 ? 9.068 6.284 12.328 1.00 89.12 77 THR A C 1
ATOM 606 O O . THR A 1 77 ? 8.876 7.497 12.237 1.00 89.12 77 THR A O 1
ATOM 609 N N . ARG A 1 78 ? 8.713 5.446 11.351 1.00 88.44 78 ARG A N 1
ATOM 610 C CA . ARG A 1 78 ? 8.000 5.843 10.133 1.00 88.44 78 ARG A CA 1
ATOM 611 C C . ARG A 1 78 ? 6.759 4.978 9.929 1.00 88.44 78 ARG A C 1
ATOM 613 O O . ARG A 1 78 ? 6.836 3.759 10.120 1.00 88.44 78 ARG A O 1
ATOM 620 N N . PRO A 1 79 ? 5.627 5.573 9.524 1.00 89.75 79 PRO A N 1
ATOM 621 C CA . PRO A 1 79 ? 4.466 4.833 9.078 1.00 89.75 79 PRO A CA 1
ATOM 622 C C . PRO A 1 79 ? 4.815 4.055 7.802 1.00 89.75 79 PRO A C 1
ATOM 624 O O . PRO A 1 79 ? 5.558 4.526 6.942 1.00 89.75 79 PRO A O 1
ATOM 627 N N . GLY A 1 80 ? 4.317 2.826 7.717 1.00 90.81 80 GLY A N 1
ATOM 628 C CA . GLY A 1 80 ? 4.197 2.076 6.474 1.00 90.81 80 GLY A CA 1
ATOM 629 C C . GLY A 1 80 ? 2.744 2.094 6.008 1.00 90.81 80 GLY A C 1
ATOM 630 O O . GLY A 1 80 ? 2.167 3.156 5.836 1.00 90.81 80 GLY A O 1
ATOM 631 N N . ALA A 1 81 ? 2.139 0.919 5.861 1.00 91.94 81 ALA A N 1
ATOM 632 C CA . ALA A 1 81 ? 0.766 0.750 5.388 1.00 91.94 81 ALA A CA 1
ATOM 633 C C . ALA A 1 81 ? -0.296 0.742 6.512 1.00 91.94 81 ALA A C 1
ATOM 635 O O . ALA A 1 81 ? -0.007 0.407 7.668 1.00 91.94 81 ALA A O 1
ATOM 636 N N . LEU A 1 82 ? -1.547 1.035 6.142 1.00 93.75 82 LEU A N 1
ATOM 637 C CA . LEU A 1 82 ? -2.741 0.968 6.989 1.00 93.75 82 LEU A CA 1
ATOM 638 C C . LEU A 1 82 ? -3.822 0.128 6.290 1.00 93.75 82 LEU A C 1
ATOM 640 O O . LEU A 1 82 ? -4.073 0.306 5.103 1.00 93.75 82 LEU A O 1
ATOM 644 N N . LEU A 1 83 ? -4.481 -0.775 7.018 1.00 94.88 83 LEU A N 1
ATOM 645 C CA . LEU A 1 83 ? -5.494 -1.670 6.456 1.00 94.88 83 LEU A CA 1
ATOM 646 C C . LEU A 1 83 ? -6.669 -1.865 7.418 1.00 94.88 83 LEU A C 1
ATOM 648 O O . LEU A 1 83 ? -6.480 -2.096 8.614 1.00 94.88 83 LEU A O 1
ATOM 652 N N . LYS A 1 84 ? -7.890 -1.840 6.874 1.00 94.38 84 LYS A N 1
ATOM 653 C CA . LYS A 1 84 ? -9.098 -2.314 7.557 1.00 94.38 84 LYS A CA 1
ATOM 654 C C . LYS A 1 84 ? -9.293 -3.802 7.263 1.00 94.38 84 LYS A C 1
ATOM 656 O O . LYS A 1 84 ? -9.311 -4.205 6.105 1.00 94.38 84 LYS A O 1
ATOM 661 N N . LEU A 1 85 ? -9.484 -4.591 8.311 1.00 95.69 85 LEU A N 1
ATOM 662 C CA . LEU A 1 85 ? -9.724 -6.028 8.248 1.00 95.69 85 LEU A CA 1
ATOM 663 C C . LEU A 1 85 ? -11.216 -6.341 8.092 1.00 95.69 85 LEU A C 1
ATOM 665 O O . LEU A 1 85 ? -12.081 -5.558 8.496 1.00 95.69 85 LEU A O 1
ATOM 669 N N . ALA A 1 86 ? -11.524 -7.529 7.574 1.00 93.81 86 ALA A N 1
ATOM 670 C CA . ALA A 1 86 ? -12.882 -8.050 7.431 1.00 93.81 86 ALA A CA 1
ATOM 671 C C . ALA A 1 86 ? -13.637 -8.126 8.771 1.00 93.81 86 ALA A C 1
ATOM 673 O O . ALA A 1 86 ? -14.851 -7.942 8.811 1.00 93.81 86 ALA A O 1
ATOM 674 N N . SER A 1 87 ? -12.918 -8.322 9.881 1.00 94.50 87 SER A N 1
ATOM 675 C CA . SER A 1 87 ? -13.465 -8.286 11.243 1.00 94.50 87 SER A CA 1
ATOM 676 C C . SER A 1 87 ? -13.967 -6.900 11.677 1.00 94.50 87 SER A C 1
ATOM 678 O O . SER A 1 87 ? -14.638 -6.780 12.702 1.00 94.50 87 SER A O 1
ATOM 680 N N . GLY A 1 88 ? -13.614 -5.845 10.937 1.00 93.12 88 GLY A N 1
ATOM 681 C CA . GLY A 1 88 ? -13.755 -4.449 11.345 1.00 93.12 88 GLY A CA 1
ATOM 682 C C . GLY A 1 88 ? -12.550 -3.907 12.120 1.00 93.12 88 GLY A C 1
ATOM 683 O O . GLY A 1 88 ? -12.531 -2.719 12.431 1.00 93.12 88 GLY A O 1
ATOM 684 N N . GLY A 1 89 ? -11.548 -4.743 12.416 1.00 95.38 89 GLY A N 1
ATOM 685 C CA . GLY A 1 89 ? -10.286 -4.305 13.005 1.00 95.38 89 GLY A CA 1
ATOM 686 C C . GLY A 1 89 ? -9.470 -3.433 12.047 1.00 95.38 89 GLY A C 1
ATOM 687 O O . GLY A 1 89 ? -9.693 -3.430 10.837 1.00 95.38 89 GLY A O 1
ATOM 688 N N . ILE A 1 90 ? -8.506 -2.693 12.586 1.00 96.56 90 ILE A N 1
ATOM 689 C CA . ILE A 1 90 ? -7.580 -1.857 11.813 1.00 96.56 90 ILE A CA 1
ATOM 690 C C . ILE A 1 90 ? -6.162 -2.220 12.217 1.00 96.56 90 ILE A C 1
ATOM 692 O O . ILE A 1 90 ? -5.855 -2.275 13.405 1.00 96.56 90 ILE A O 1
ATOM 696 N N . ILE A 1 91 ? -5.290 -2.441 11.242 1.00 96.56 91 ILE A N 1
ATOM 697 C CA . ILE A 1 91 ? -3.869 -2.697 11.459 1.00 96.56 91 ILE A CA 1
ATOM 698 C C . ILE A 1 91 ? -3.039 -1.637 10.734 1.00 96.56 91 ILE A C 1
ATOM 700 O O . ILE A 1 91 ? -3.304 -1.304 9.582 1.00 96.56 91 ILE A O 1
ATOM 704 N N . ALA A 1 92 ? -2.033 -1.106 11.420 1.00 95.44 92 ALA A N 1
ATOM 705 C CA . ALA A 1 92 ? -1.046 -0.187 10.875 1.00 95.44 92 ALA A CA 1
ATOM 706 C C . ALA A 1 92 ? 0.348 -0.771 11.095 1.00 95.44 92 ALA A C 1
ATOM 708 O O . ALA A 1 92 ? 0.657 -1.206 12.207 1.00 95.44 92 ALA A O 1
ATOM 709 N N . VAL A 1 93 ? 1.195 -0.768 10.069 1.00 94.50 93 VAL A N 1
ATOM 710 C CA . VAL A 1 93 ? 2.606 -1.157 10.196 1.00 94.50 93 VAL A CA 1
ATOM 711 C C . VAL A 1 93 ? 3.486 0.086 10.303 1.00 94.50 93 VAL A C 1
ATOM 713 O O . VAL A 1 93 ? 3.228 1.100 9.654 1.00 94.50 93 VAL A O 1
ATOM 716 N N . TRP A 1 94 ? 4.527 0.012 11.125 1.00 93.38 94 TRP A N 1
ATOM 717 C CA . TRP A 1 94 ? 5.610 0.995 11.191 1.00 93.38 94 TRP A CA 1
ATOM 718 C C . TRP A 1 94 ? 6.960 0.304 11.045 1.00 93.38 94 TRP A C 1
ATOM 720 O O . TRP A 1 94 ? 7.093 -0.895 11.292 1.00 93.38 94 TRP A O 1
ATOM 730 N N . HIS A 1 95 ? 7.973 1.092 10.705 1.00 91.88 95 HIS A N 1
ATOM 731 C CA . HIS A 1 95 ? 9.364 0.663 10.699 1.00 91.88 95 HIS A CA 1
ATOM 732 C C . HIS A 1 95 ? 10.287 1.726 11.295 1.00 91.88 95 HIS A C 1
ATOM 734 O O . HIS A 1 95 ? 9.913 2.891 11.421 1.00 91.88 95 HIS A O 1
ATOM 740 N N . GLN A 1 96 ? 11.486 1.304 11.677 1.00 90.06 96 GLN A N 1
ATOM 741 C CA . GLN A 1 96 ? 12.560 2.165 12.150 1.00 90.06 96 GLN A CA 1
ATOM 742 C C . GLN A 1 96 ? 13.373 2.708 10.973 1.00 90.06 96 GLN A C 1
ATOM 744 O O . GLN A 1 96 ? 13.898 1.955 10.156 1.00 90.06 96 GLN A O 1
ATOM 749 N N . PHE A 1 97 ? 13.536 4.024 10.936 1.00 86.62 97 PHE A N 1
ATOM 750 C CA . PHE A 1 97 ? 14.435 4.777 10.062 1.00 86.62 97 PHE A CA 1
ATOM 751 C C . PHE A 1 97 ? 15.842 4.850 10.672 1.00 86.62 97 PHE A C 1
ATOM 753 O O . PHE A 1 97 ? 16.509 5.878 10.623 1.00 86.62 97 PHE A O 1
ATOM 760 N N . ARG A 1 98 ? 16.293 3.751 11.280 1.00 84.81 98 ARG A N 1
ATOM 761 C CA . ARG A 1 98 ? 17.608 3.639 11.909 1.00 84.81 98 ARG A CA 1
ATOM 762 C C . ARG A 1 98 ? 18.522 2.799 11.035 1.00 84.81 98 ARG A C 1
ATOM 764 O O . ARG A 1 98 ? 18.154 1.719 10.576 1.00 84.81 98 ARG A O 1
ATOM 771 N N . TYR A 1 99 ? 19.745 3.274 10.828 1.00 83.50 99 TYR A N 1
ATOM 772 C CA . TYR A 1 99 ? 20.763 2.466 10.172 1.00 83.50 99 TYR A CA 1
ATOM 773 C C . TYR A 1 99 ? 21.351 1.455 11.161 1.00 83.50 99 TYR A C 1
ATOM 775 O O . TYR A 1 99 ? 21.975 1.830 12.154 1.00 83.50 99 TYR A O 1
ATOM 783 N N . HIS A 1 100 ? 21.187 0.167 10.866 1.00 83.75 100 HIS A N 1
ATOM 784 C CA . HIS A 1 100 ? 21.822 -0.917 11.608 1.00 83.75 100 HIS A CA 1
ATOM 785 C C . HIS A 1 100 ? 22.988 -1.506 10.803 1.00 83.75 100 HIS A C 1
ATOM 787 O O . HIS A 1 100 ? 22.872 -1.717 9.596 1.00 83.75 100 HIS A O 1
ATOM 793 N N . LEU A 1 101 ? 24.110 -1.813 11.469 1.00 84.50 101 LEU A N 1
ATOM 794 C CA . LEU A 1 101 ? 25.292 -2.410 10.821 1.00 84.50 101 LEU A CA 1
ATOM 795 C C . LEU A 1 101 ? 25.002 -3.792 10.214 1.00 84.50 101 LEU A C 1
ATOM 797 O O . LEU A 1 101 ? 25.554 -4.130 9.172 1.00 84.50 101 LEU A O 1
ATOM 801 N N . ASP A 1 102 ? 24.111 -4.562 10.841 1.00 85.38 102 ASP A N 1
ATOM 802 C CA . ASP A 1 102 ? 23.609 -5.851 10.344 1.00 85.38 102 ASP A CA 1
ATOM 803 C C . ASP A 1 102 ? 22.518 -5.695 9.264 1.00 85.38 102 ASP A C 1
ATOM 805 O O . ASP A 1 102 ? 21.925 -6.682 8.827 1.00 85.38 102 ASP A O 1
ATOM 809 N N . ARG A 1 103 ? 22.255 -4.452 8.829 1.00 85.12 103 ARG A N 1
ATOM 810 C CA . ARG A 1 103 ? 21.291 -4.069 7.788 1.00 85.12 103 ARG A CA 1
ATOM 811 C C . ARG A 1 103 ? 19.861 -4.537 8.058 1.00 85.12 103 ARG A C 1
ATOM 813 O O . ARG A 1 103 ? 19.047 -4.601 7.133 1.00 85.12 103 ARG A O 1
ATOM 820 N N . ARG A 1 104 ? 19.527 -4.870 9.307 1.00 89.50 104 ARG A N 1
ATOM 821 C CA . ARG A 1 104 ? 18.160 -5.253 9.655 1.00 89.50 104 ARG A CA 1
ATOM 822 C C . ARG A 1 104 ? 17.212 -4.060 9.570 1.00 89.50 104 ARG A C 1
ATOM 824 O O . ARG A 1 104 ? 17.617 -2.911 9.735 1.00 89.50 104 ARG A O 1
ATOM 831 N N . LEU A 1 105 ? 15.941 -4.369 9.347 1.00 90.38 105 LEU A N 1
ATOM 832 C CA . LEU A 1 105 ? 14.832 -3.439 9.486 1.00 90.38 105 LEU A CA 1
ATOM 833 C C . LEU A 1 105 ? 14.017 -3.842 10.713 1.00 90.38 105 LEU A C 1
ATOM 835 O O . LEU A 1 105 ? 13.442 -4.932 10.734 1.00 90.38 105 LEU A O 1
ATOM 839 N N . ASP A 1 106 ? 13.969 -2.968 11.713 1.00 92.25 106 ASP A N 1
ATOM 840 C CA . ASP A 1 106 ? 13.103 -3.145 12.877 1.00 92.25 106 ASP A CA 1
ATOM 841 C C . ASP A 1 106 ? 11.714 -2.568 12.559 1.00 92.25 106 ASP A C 1
ATOM 843 O O . ASP A 1 106 ? 11.585 -1.469 12.018 1.00 92.25 106 ASP A O 1
ATOM 847 N N . MET A 1 107 ? 10.664 -3.327 12.855 1.00 93.06 107 MET A N 1
ATOM 848 C CA . MET A 1 107 ? 9.283 -3.007 12.489 1.00 93.06 107 MET A CA 1
ATOM 849 C C . MET A 1 107 ? 8.294 -3.480 13.548 1.00 93.06 107 MET A C 1
ATOM 851 O O . MET A 1 107 ? 8.612 -4.310 14.400 1.00 93.06 107 MET A O 1
ATOM 855 N N . GLY A 1 108 ? 7.064 -2.993 13.476 1.00 94.06 108 GLY A N 1
ATOM 856 C CA . GLY A 1 108 ? 5.996 -3.464 14.343 1.00 94.06 108 GLY A CA 1
ATOM 857 C C . GLY A 1 108 ? 4.626 -3.024 13.866 1.00 94.06 108 GLY A C 1
ATOM 858 O O . GLY A 1 108 ? 4.468 -2.482 12.772 1.00 94.06 108 GLY A O 1
ATOM 859 N N . PHE A 1 109 ? 3.624 -3.273 14.706 1.00 94.69 109 PHE A N 1
ATOM 860 C CA . PHE A 1 109 ? 2.226 -3.073 14.341 1.00 94.69 109 PHE A CA 1
ATOM 861 C C . PHE A 1 109 ? 1.467 -2.343 15.437 1.00 94.69 109 PHE A C 1
ATOM 863 O O . PHE A 1 109 ? 1.649 -2.632 16.620 1.00 94.69 109 PHE A O 1
ATOM 870 N N . ALA A 1 110 ? 0.581 -1.439 15.039 1.00 95.06 110 ALA A N 1
ATOM 871 C CA . ALA A 1 110 ? -0.533 -0.999 15.861 1.00 95.06 110 ALA A CA 1
ATOM 872 C C . ALA A 1 110 ? -1.796 -1.704 15.369 1.00 95.06 110 ALA A C 1
ATOM 874 O O . ALA A 1 110 ? -2.052 -1.757 14.169 1.00 95.06 110 ALA A O 1
ATOM 875 N N . TYR A 1 111 ? -2.579 -2.250 16.290 1.00 96.12 111 TYR A N 1
ATOM 876 C CA . TYR A 1 111 ? -3.828 -2.928 15.980 1.00 96.12 111 TYR A CA 1
ATOM 877 C C . TYR A 1 111 ? -4.956 -2.380 16.841 1.00 96.12 111 TYR A C 1
ATOM 879 O O . TYR A 1 111 ? -4.870 -2.380 18.072 1.00 96.12 111 TYR A O 1
ATOM 887 N N . VAL A 1 112 ? -6.014 -1.935 16.175 1.00 95.88 112 VAL A N 1
ATOM 888 C CA . VAL A 1 112 ? -7.287 -1.538 16.765 1.00 95.88 112 VAL A CA 1
ATOM 889 C C . VAL A 1 112 ? -8.248 -2.697 16.568 1.00 95.88 112 VAL A C 1
ATOM 891 O O . VAL A 1 112 ? -8.608 -3.034 15.441 1.00 95.88 112 VAL A O 1
ATOM 894 N N . ASN A 1 113 ? -8.666 -3.324 17.660 1.00 94.19 113 ASN A N 1
ATOM 895 C CA . ASN A 1 113 ? -9.654 -4.390 17.583 1.00 94.19 113 ASN A CA 1
ATOM 896 C C . ASN A 1 113 ? -11.048 -3.829 17.231 1.00 94.19 113 ASN A C 1
ATOM 898 O O . ASN A 1 113 ? -11.298 -2.639 17.439 1.00 94.19 113 ASN A O 1
ATOM 902 N N . PRO A 1 114 ? -12.000 -4.667 16.777 1.00 92.12 114 PRO A N 1
ATOM 903 C CA . PRO A 1 114 ? -13.343 -4.207 16.401 1.00 92.12 114 PRO A CA 1
ATOM 904 C C . PRO A 1 114 ? -14.133 -3.511 17.524 1.00 92.12 114 PRO A C 1
ATOM 906 O O . PRO A 1 114 ? -15.126 -2.839 17.264 1.00 92.12 114 PRO A O 1
ATOM 909 N N . LYS A 1 115 ? -13.713 -3.667 18.787 1.00 90.94 115 LYS A N 1
ATOM 910 C CA . LYS A 1 115 ? -14.310 -3.008 19.960 1.00 90.94 115 LYS A CA 1
ATOM 911 C C . LYS A 1 115 ? -13.621 -1.679 20.312 1.00 90.94 115 LYS A C 1
ATOM 913 O O . LYS A 1 115 ? -13.974 -1.067 21.316 1.00 90.94 115 LYS A O 1
ATOM 918 N N . GLY A 1 116 ? -12.639 -1.243 19.522 1.00 88.75 116 GLY A N 1
ATOM 919 C CA . GLY A 1 116 ? -11.895 0.006 19.697 1.00 88.75 116 GLY A CA 1
ATOM 920 C C . GLY A 1 116 ? -10.682 -0.080 20.629 1.00 88.75 116 GLY A C 1
ATOM 921 O O . GLY A 1 116 ? -10.034 0.936 20.871 1.00 88.75 116 GLY A O 1
ATOM 922 N N . GLY A 1 117 ? -10.349 -1.260 21.162 1.00 91.81 117 GLY A N 1
ATOM 923 C CA . GLY A 1 117 ? -9.146 -1.437 21.978 1.00 91.81 117 GLY A CA 1
ATOM 924 C C . GLY A 1 117 ? -7.884 -1.426 21.117 1.00 91.81 117 GLY A C 1
ATOM 925 O O . GLY A 1 117 ? -7.834 -2.116 20.100 1.00 91.81 117 GLY A O 1
ATOM 926 N N . ILE A 1 118 ? -6.868 -0.668 21.532 1.00 92.88 118 ILE A N 1
ATOM 927 C CA . ILE A 1 118 ? -5.622 -0.489 20.777 1.00 92.88 118 ILE A CA 1
ATOM 928 C C . ILE A 1 118 ? -4.490 -1.269 21.445 1.00 92.88 118 ILE A C 1
ATOM 930 O O . ILE A 1 118 ? -4.273 -1.163 22.650 1.00 92.88 118 ILE A O 1
ATOM 934 N N . THR A 1 119 ? -3.752 -2.029 20.645 1.00 92.56 119 THR A N 1
ATOM 935 C CA . THR A 1 119 ? -2.543 -2.756 21.048 1.00 92.56 119 THR A CA 1
ATOM 936 C C . THR A 1 119 ? -1.394 -2.393 20.120 1.00 92.56 119 THR A C 1
ATOM 938 O O . THR A 1 119 ? -1.608 -2.095 18.946 1.00 92.56 119 THR A O 1
ATOM 941 N N . THR A 1 120 ? -0.175 -2.390 20.648 1.00 89.38 120 THR A N 1
ATOM 942 C CA . THR A 1 120 ? 1.043 -2.162 19.869 1.00 89.38 120 THR A CA 1
ATOM 943 C C . THR A 1 120 ? 2.018 -3.307 20.116 1.00 89.38 120 THR A C 1
ATOM 945 O O . THR A 1 120 ? 2.280 -3.671 21.261 1.00 89.38 120 THR A O 1
ATOM 948 N N . ASN A 1 121 ? 2.520 -3.900 19.035 1.00 82.31 121 ASN A N 1
ATOM 949 C CA . ASN A 1 121 ? 3.514 -4.970 19.061 1.00 82.31 121 ASN A CA 1
ATOM 950 C C . ASN A 1 121 ? 4.893 -4.388 18.709 1.00 82.31 121 ASN A C 1
ATOM 952 O O . ASN A 1 121 ? 5.004 -3.595 17.771 1.00 82.31 121 ASN A O 1
ATOM 956 N N . TYR A 1 122 ? 5.925 -4.795 19.456 1.00 74.12 122 TYR A N 1
ATOM 957 C CA . TYR A 1 122 ? 7.273 -4.204 19.468 1.00 74.12 122 TYR A CA 1
ATOM 958 C C . TYR A 1 122 ? 8.374 -5.255 19.269 1.00 74.12 122 TYR A C 1
ATOM 960 O O . TYR A 1 122 ? 8.134 -6.438 19.508 1.00 74.12 122 TYR A O 1
ATOM 968 N N . PRO A 1 123 ? 9.559 -4.830 18.799 1.00 77.38 123 PRO A N 1
ATOM 969 C CA . PRO A 1 123 ? 9.870 -4.869 17.381 1.00 77.38 123 PRO A CA 1
ATOM 970 C C . PRO A 1 123 ? 10.192 -6.280 16.902 1.00 77.38 123 PRO A C 1
ATOM 972 O O . PRO A 1 123 ? 10.850 -7.068 17.577 1.00 77.38 123 PRO A O 1
ATOM 975 N N . ILE A 1 124 ? 9.757 -6.554 15.680 1.00 88.12 124 ILE A N 1
ATOM 976 C CA . ILE A 1 124 ? 10.210 -7.678 14.872 1.00 88.12 124 ILE A CA 1
ATOM 977 C C . ILE A 1 124 ? 11.357 -7.162 14.006 1.00 88.12 124 ILE A C 1
ATOM 979 O O . ILE A 1 124 ? 11.257 -6.077 13.438 1.00 88.12 124 ILE A O 1
ATOM 983 N N . SER A 1 125 ? 12.425 -7.941 13.872 1.00 90.56 125 SER A N 1
ATOM 984 C CA . SER A 1 125 ? 13.537 -7.609 12.980 1.00 90.56 125 SER A CA 1
ATOM 985 C C . SER A 1 125 ? 13.470 -8.452 11.711 1.00 90.56 125 SER A C 1
ATOM 987 O O . SER A 1 125 ? 13.409 -9.681 11.779 1.00 90.56 125 SER A O 1
ATOM 989 N N . ALA A 1 126 ? 13.540 -7.807 10.549 1.00 88.56 126 ALA A N 1
ATOM 990 C CA . ALA A 1 126 ? 13.752 -8.482 9.274 1.00 88.56 126 ALA A CA 1
ATOM 991 C C . ALA A 1 126 ? 15.211 -8.296 8.825 1.00 88.56 126 ALA A C 1
ATOM 993 O O . ALA A 1 126 ? 15.648 -7.153 8.655 1.00 88.56 126 ALA A O 1
ATOM 994 N N . PRO A 1 127 ? 15.986 -9.376 8.613 1.00 88.06 127 PRO A N 1
ATOM 995 C CA . PRO A 1 127 ? 17.380 -9.247 8.208 1.00 88.06 127 PRO A CA 1
ATOM 996 C C . PRO A 1 127 ? 17.509 -8.619 6.814 1.00 88.06 127 PRO A C 1
ATOM 998 O O . PRO A 1 127 ? 16.613 -8.702 5.965 1.00 88.06 127 PRO A O 1
ATOM 1001 N N . GLY A 1 128 ? 18.633 -7.952 6.573 1.00 80.56 128 GLY A N 1
ATOM 1002 C CA . GLY A 1 128 ? 19.002 -7.394 5.274 1.00 80.56 128 GLY A CA 1
ATOM 1003 C C . GLY A 1 128 ? 20.307 -7.981 4.765 1.00 80.56 128 GLY A C 1
ATOM 1004 O O . GLY A 1 128 ? 21.126 -8.452 5.550 1.00 80.56 128 GLY A O 1
ATOM 1005 N N . ARG A 1 129 ? 20.489 -7.990 3.443 1.00 72.69 129 ARG A N 1
ATOM 1006 C CA .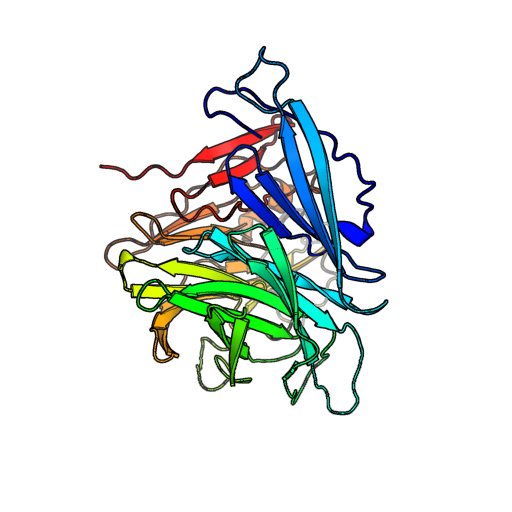 ARG A 1 129 ? 21.725 -8.470 2.806 1.00 72.69 129 ARG A CA 1
ATOM 1007 C C . ARG A 1 129 ? 22.463 -7.344 2.081 1.00 72.69 129 ARG A C 1
ATOM 1009 O O . ARG A 1 129 ? 23.684 -7.251 2.177 1.00 72.69 129 ARG A O 1
ATOM 1016 N N . GLU A 1 130 ? 21.744 -6.440 1.423 1.00 69.12 130 GLU A N 1
ATOM 1017 C CA . GLU A 1 130 ? 22.307 -5.378 0.567 1.00 69.12 130 GLU A CA 1
ATOM 1018 C C . GLU A 1 130 ? 21.715 -4.001 0.929 1.00 69.12 130 GLU A C 1
ATOM 1020 O O . GLU A 1 130 ? 21.121 -3.887 1.986 1.00 69.12 130 GLU A O 1
ATOM 1025 N N . GLY A 1 131 ? 21.950 -2.940 0.153 1.00 66.56 131 GLY A N 1
ATOM 1026 C CA . GLY A 1 131 ? 21.207 -1.665 0.221 1.00 66.56 131 GLY A CA 1
ATOM 1027 C C . GLY A 1 131 ? 21.127 -0.885 1.551 1.00 66.56 131 GLY A C 1
ATOM 1028 O O . GLY A 1 131 ? 21.869 -1.113 2.510 1.00 66.56 131 GLY A O 1
ATOM 1029 N N . THR A 1 132 ? 20.195 0.075 1.580 1.00 68.25 132 THR A N 1
ATOM 1030 C CA . THR A 1 132 ? 19.962 1.010 2.692 1.00 68.25 132 THR A CA 1
ATOM 1031 C C . THR A 1 132 ? 18.646 0.650 3.393 1.00 68.25 132 THR A C 1
ATOM 1033 O O . THR A 1 132 ? 17.589 0.736 2.772 1.00 68.25 132 THR A O 1
ATOM 1036 N N . PRO A 1 133 ? 18.648 0.253 4.681 1.00 63.72 133 PRO A N 1
ATOM 1037 C CA . PRO A 1 133 ? 17.444 -0.274 5.329 1.00 63.72 133 PRO A CA 1
ATOM 1038 C C . PRO A 1 133 ? 16.369 0.788 5.600 1.00 63.72 133 PRO A C 1
ATOM 1040 O O . PRO A 1 133 ? 15.210 0.437 5.791 1.00 63.72 133 PRO A O 1
ATOM 1043 N N . VAL A 1 134 ? 16.733 2.074 5.625 1.00 67.69 134 VAL A N 1
ATOM 1044 C CA . VAL A 1 134 ? 15.875 3.120 6.202 1.00 67.69 134 VAL A CA 1
ATOM 1045 C C . VAL A 1 134 ? 14.755 3.594 5.273 1.00 67.69 134 VAL A C 1
ATOM 1047 O O . VAL A 1 134 ? 13.683 3.942 5.750 1.00 67.69 134 VAL A O 1
ATOM 1050 N N . ALA A 1 135 ? 14.943 3.565 3.954 1.00 79.56 135 ALA A N 1
ATOM 1051 C CA . ALA A 1 135 ? 13.906 3.962 3.006 1.00 79.56 135 ALA A CA 1
ATOM 1052 C C . ALA A 1 135 ? 13.092 2.729 2.593 1.00 79.56 135 ALA A C 1
ATOM 1054 O O . ALA A 1 135 ? 13.544 1.930 1.776 1.00 79.56 135 ALA A O 1
ATOM 1055 N N . THR A 1 136 ? 11.898 2.559 3.166 1.00 87.25 136 THR A N 1
ATOM 1056 C CA . THR A 1 136 ? 11.056 1.378 2.922 1.00 87.25 136 THR A CA 1
ATOM 1057 C C . THR A 1 136 ? 9.663 1.761 2.435 1.00 87.25 136 THR A C 1
ATOM 1059 O O . THR A 1 136 ? 8.962 2.530 3.089 1.00 87.25 136 THR A O 1
ATOM 1062 N N . ARG A 1 137 ? 9.228 1.166 1.321 1.00 88.88 137 ARG A N 1
ATOM 1063 C CA . ARG A 1 137 ? 7.837 1.220 0.854 1.00 88.88 137 ARG A CA 1
ATOM 1064 C C . ARG A 1 137 ? 7.074 -0.015 1.322 1.00 88.88 137 ARG A C 1
ATOM 1066 O O . ARG A 1 137 ? 7.649 -1.102 1.401 1.00 88.88 137 ARG A O 1
ATOM 1073 N N . TRP A 1 138 ? 5.787 0.159 1.600 1.00 92.44 138 TRP A N 1
ATOM 1074 C CA . TRP A 1 138 ? 4.915 -0.867 2.163 1.00 92.44 138 TRP A CA 1
ATOM 1075 C C . TRP A 1 138 ? 3.647 -1.025 1.332 1.00 92.44 138 TRP A C 1
ATOM 1077 O O . TRP A 1 138 ? 3.117 -0.049 0.820 1.00 92.44 138 TRP A O 1
ATOM 1087 N N . ALA A 1 139 ? 3.135 -2.247 1.270 1.00 94.00 139 ALA A N 1
ATOM 1088 C CA . ALA A 1 139 ? 1.783 -2.546 0.820 1.00 94.00 139 ALA A CA 1
ATOM 1089 C C . ALA A 1 139 ? 1.176 -3.600 1.747 1.00 94.00 139 ALA A C 1
ATOM 1091 O O . ALA A 1 139 ? 1.892 -4.463 2.256 1.00 94.00 139 ALA A O 1
ATOM 1092 N N . MET A 1 140 ? -0.134 -3.551 1.979 1.00 95.56 140 MET A N 1
ATOM 1093 C CA . MET A 1 140 ? -0.803 -4.518 2.847 1.00 95.56 140 MET A CA 1
ATOM 1094 C C . MET A 1 140 ? -2.156 -4.919 2.279 1.00 95.56 140 MET A C 1
ATOM 1096 O O . MET A 1 140 ? -2.903 -4.071 1.803 1.00 95.56 140 MET A O 1
ATOM 1100 N N . ALA A 1 141 ? -2.479 -6.206 2.361 1.00 96.62 141 ALA A N 1
ATOM 1101 C CA . ALA A 1 141 ? -3.785 -6.732 1.991 1.00 96.62 141 ALA A CA 1
ATOM 1102 C C . ALA A 1 141 ? -4.168 -7.896 2.909 1.00 96.62 141 ALA A C 1
ATOM 1104 O O . ALA A 1 141 ? -3.306 -8.606 3.430 1.00 96.62 141 ALA A O 1
ATOM 1105 N N . GLN A 1 142 ? -5.470 -8.099 3.095 1.00 97.56 142 GLN A N 1
ATOM 1106 C CA . GLN A 1 142 ? -5.990 -9.306 3.724 1.00 97.56 142 GLN A CA 1
ATOM 1107 C C . GLN A 1 142 ? -6.324 -10.318 2.631 1.00 97.56 142 GLN A C 1
ATOM 1109 O O . GLN A 1 142 ? -7.010 -9.992 1.663 1.00 97.56 142 GLN A O 1
ATOM 1114 N N . HIS A 1 143 ? -5.818 -11.535 2.768 1.00 97.88 143 HIS A N 1
ATOM 1115 C CA . HIS A 1 143 ? -6.030 -12.600 1.813 1.00 97.88 143 HIS A CA 1
ATOM 1116 C C . HIS A 1 143 ? -7.493 -13.077 1.879 1.00 97.88 143 HIS A C 1
ATOM 1118 O O . HIS A 1 143 ? -7.974 -13.443 2.956 1.00 97.88 143 HIS A O 1
ATOM 1124 N N . PRO A 1 144 ? -8.226 -13.096 0.753 1.00 95.94 144 PRO A N 1
ATOM 1125 C CA . PRO A 1 144 ? -9.670 -13.340 0.768 1.00 95.94 144 PRO A CA 1
ATOM 1126 C C . PRO A 1 144 ? -10.049 -14.795 1.079 1.00 95.94 144 PRO A C 1
ATOM 1128 O O . PRO A 1 144 ? -11.162 -15.046 1.528 1.00 95.94 144 PRO A O 1
ATOM 1131 N N . ALA A 1 145 ? -9.142 -15.754 0.859 1.00 96.50 145 ALA A N 1
ATOM 1132 C CA . ALA A 1 145 ? -9.450 -17.177 1.036 1.00 96.50 145 ALA A CA 1
ATOM 1133 C C . ALA A 1 145 ? -9.426 -17.651 2.499 1.00 96.50 145 ALA A C 1
ATOM 1135 O O . ALA A 1 145 ? -10.161 -18.567 2.856 1.00 96.50 145 ALA A O 1
ATOM 1136 N N . ASP A 1 146 ? -8.564 -17.068 3.333 1.00 97.06 146 ASP A N 1
ATOM 1137 C CA . ASP A 1 146 ? -8.301 -17.543 4.699 1.00 97.06 146 ASP A CA 1
ATOM 1138 C C . ASP A 1 146 ? -8.258 -16.417 5.745 1.00 97.06 146 ASP A C 1
ATOM 1140 O O . ASP A 1 146 ? -8.124 -16.686 6.938 1.00 97.06 146 ASP A O 1
ATOM 1144 N N . GLY A 1 147 ? -8.390 -15.155 5.323 1.00 97.12 147 GLY A N 1
ATOM 1145 C CA . GLY A 1 147 ? -8.353 -13.995 6.208 1.00 97.12 147 GLY A CA 1
ATOM 1146 C C . GLY A 1 147 ? -6.964 -13.664 6.756 1.00 97.12 147 GLY A C 1
ATOM 1147 O O . GLY A 1 147 ? -6.863 -12.765 7.598 1.00 97.12 147 GLY A O 1
ATOM 1148 N N . SER A 1 148 ? -5.904 -14.341 6.299 1.00 98.25 148 SER A N 1
ATOM 1149 C CA . SER A 1 148 ? -4.529 -13.999 6.667 1.00 98.25 148 SER A CA 1
ATOM 1150 C C . SER A 1 148 ? -4.180 -12.588 6.199 1.00 98.25 148 SER A C 1
ATOM 1152 O O . SER A 1 148 ? -4.694 -12.088 5.202 1.00 98.25 148 SER A O 1
ATOM 1154 N N . ILE A 1 149 ? -3.316 -11.903 6.932 1.00 98.38 149 ILE A N 1
ATOM 1155 C CA . ILE A 1 149 ? -2.878 -10.548 6.609 1.00 98.38 149 ILE A CA 1
ATOM 1156 C C . ILE A 1 149 ? -1.476 -10.646 6.035 1.00 98.38 149 ILE A C 1
ATOM 1158 O O . ILE A 1 149 ? -0.592 -11.253 6.637 1.00 98.38 149 ILE A O 1
ATOM 1162 N N . TRP A 1 150 ? -1.268 -10.012 4.890 1.00 98.50 150 TRP A N 1
ATOM 1163 C CA . TRP A 1 150 ? 0.019 -9.969 4.220 1.00 98.50 150 TRP A CA 1
ATOM 1164 C C . TRP A 1 150 ? 0.510 -8.534 4.163 1.00 98.50 150 TRP A C 1
ATOM 1166 O O . TRP A 1 150 ? -0.167 -7.662 3.618 1.00 98.50 150 TRP A O 1
ATOM 1176 N N . ALA A 1 151 ? 1.697 -8.299 4.716 1.00 97.19 151 ALA A N 1
ATOM 1177 C CA . ALA A 1 151 ? 2.407 -7.037 4.575 1.00 97.19 151 ALA A CA 1
ATOM 1178 C C . ALA A 1 151 ? 3.649 -7.259 3.713 1.00 97.19 151 ALA A C 1
ATOM 1180 O O . ALA A 1 151 ? 4.516 -8.068 4.043 1.00 97.19 151 ALA A O 1
ATOM 1181 N N . PHE A 1 152 ? 3.729 -6.534 2.607 1.00 97.25 152 PHE A N 1
ATOM 1182 C CA . PHE A 1 152 ? 4.860 -6.540 1.697 1.00 97.25 152 PHE A CA 1
ATOM 1183 C C . PHE A 1 152 ? 5.678 -5.286 1.920 1.00 97.25 152 PHE A C 1
ATOM 1185 O O . PHE A 1 152 ? 5.118 -4.202 2.095 1.00 97.25 152 PHE A O 1
ATOM 1192 N N . PHE A 1 153 ? 6.996 -5.420 1.879 1.00 94.56 153 PHE A N 1
ATOM 1193 C CA . PHE A 1 153 ? 7.863 -4.260 1.952 1.00 94.56 153 PHE A CA 1
ATOM 1194 C C . PHE A 1 153 ? 9.066 -4.376 1.038 1.00 94.56 153 PHE A C 1
ATOM 1196 O O . PHE A 1 153 ? 9.592 -5.461 0.780 1.00 94.56 153 PHE A O 1
ATOM 1203 N N . LYS A 1 154 ? 9.507 -3.213 0.573 1.00 92.31 154 LYS A N 1
ATOM 1204 C CA . LYS A 1 154 ? 10.675 -3.052 -0.276 1.00 92.31 154 LYS A CA 1
ATOM 1205 C C . LYS A 1 154 ? 11.576 -1.989 0.329 1.00 92.31 154 LYS A C 1
ATOM 1207 O O . LYS A 1 154 ? 11.137 -0.858 0.519 1.00 92.31 154 LYS A O 1
ATOM 1212 N N . ARG A 1 155 ? 12.837 -2.343 0.580 1.00 90.38 155 ARG A N 1
ATOM 1213 C CA . ARG A 1 155 ? 13.885 -1.433 1.074 1.00 90.38 155 ARG A CA 1
ATOM 1214 C C . ARG A 1 155 ? 14.673 -0.840 -0.079 1.00 90.38 155 ARG A C 1
ATOM 1216 O O . ARG A 1 155 ? 15.005 -1.561 -1.009 1.00 90.38 155 ARG A O 1
ATOM 1223 N N . ASP A 1 156 ? 15.000 0.436 -0.037 1.00 87.12 156 ASP A N 1
ATOM 1224 C CA . ASP A 1 156 ? 15.733 1.081 -1.117 1.00 87.12 156 ASP A CA 1
ATOM 1225 C C . ASP A 1 156 ? 17.103 0.435 -1.381 1.00 87.12 156 ASP A C 1
ATOM 1227 O O . ASP A 1 156 ? 17.823 0.037 -0.463 1.00 87.12 156 ASP A O 1
ATOM 1231 N N . SER A 1 157 ? 17.461 0.333 -2.661 1.00 87.50 157 SER A N 1
ATOM 1232 C CA . SER A 1 157 ? 18.637 -0.380 -3.170 1.00 87.50 157 SER A CA 1
ATOM 1233 C C . SER A 1 157 ? 18.634 -1.902 -2.940 1.00 87.50 157 SER A C 1
ATOM 1235 O O . SER A 1 157 ? 19.656 -2.551 -3.158 1.00 87.50 157 SER A O 1
ATOM 1237 N N . TYR A 1 158 ? 17.509 -2.492 -2.515 1.00 88.88 158 TYR A N 1
ATOM 1238 C CA . TYR A 1 158 ? 17.326 -3.947 -2.471 1.00 88.88 158 TYR A CA 1
ATOM 1239 C C . TYR A 1 158 ? 16.662 -4.455 -3.753 1.00 88.88 158 TYR A C 1
ATOM 1241 O O . TYR A 1 158 ? 15.769 -3.811 -4.314 1.00 88.88 158 TYR A O 1
ATOM 1249 N N . HIS A 1 159 ? 17.045 -5.664 -4.157 1.00 90.50 159 HIS A N 1
ATOM 1250 C CA . HIS A 1 159 ? 16.539 -6.377 -5.333 1.00 90.50 159 HIS A CA 1
ATOM 1251 C C . HIS A 1 159 ? 15.499 -7.438 -4.945 1.00 90.50 159 HIS A C 1
ATOM 1253 O O . HIS A 1 159 ? 15.292 -8.437 -5.639 1.00 90.50 159 HIS A O 1
ATOM 1259 N N . GLU A 1 160 ? 14.830 -7.211 -3.817 1.00 92.94 160 GLU A N 1
ATOM 1260 C CA . GLU A 1 160 ? 13.828 -8.095 -3.257 1.00 92.94 160 GLU A CA 1
ATOM 1261 C C . GLU A 1 160 ? 12.655 -7.320 -2.642 1.00 92.94 160 GLU A C 1
ATOM 1263 O O . GLU A 1 160 ? 12.799 -6.206 -2.131 1.00 92.94 160 GLU A O 1
ATOM 1268 N N . ILE A 1 161 ? 11.484 -7.949 -2.692 1.00 95.25 161 ILE A N 1
ATOM 1269 C CA . ILE A 1 161 ? 10.320 -7.620 -1.879 1.00 95.25 161 ILE A CA 1
ATOM 1270 C C . ILE A 1 161 ? 10.213 -8.710 -0.822 1.00 95.25 161 ILE A C 1
ATOM 1272 O O . ILE A 1 161 ? 10.175 -9.907 -1.122 1.00 95.25 161 ILE A O 1
ATOM 1276 N N . SER A 1 162 ? 10.151 -8.276 0.426 1.00 95.56 162 SER A N 1
ATOM 1277 C CA . SER A 1 162 ? 9.924 -9.128 1.579 1.00 95.56 162 SER A CA 1
ATOM 1278 C C . SER A 1 162 ? 8.428 -9.225 1.883 1.00 95.56 162 SER A C 1
ATOM 1280 O O . SER A 1 162 ? 7.673 -8.294 1.606 1.00 95.56 162 SER A O 1
ATOM 1282 N N . ALA A 1 163 ? 8.002 -10.336 2.479 1.00 97.12 163 ALA A N 1
ATOM 1283 C CA . ALA A 1 163 ? 6.631 -10.551 2.927 1.00 97.12 163 ALA A CA 1
ATOM 1284 C C . ALA A 1 163 ? 6.589 -10.943 4.407 1.00 97.12 163 ALA A C 1
ATOM 1286 O O . ALA A 1 163 ? 7.424 -11.715 4.889 1.00 97.12 163 ALA A O 1
ATOM 1287 N N . LEU A 1 164 ? 5.588 -10.428 5.110 1.00 96.88 164 LEU A N 1
ATOM 1288 C CA . LEU A 1 164 ? 5.180 -10.859 6.437 1.00 96.88 164 LEU A CA 1
ATOM 1289 C C . LEU A 1 164 ? 3.788 -11.457 6.335 1.00 96.88 164 LEU A C 1
ATOM 1291 O O . LEU A 1 164 ? 2.903 -10.850 5.731 1.00 96.88 164 LEU A O 1
ATOM 1295 N N . HIS A 1 165 ? 3.602 -12.597 6.984 1.00 97.69 165 HIS A N 1
ATOM 1296 C CA . HIS A 1 165 ? 2.298 -13.217 7.149 1.00 97.69 165 HIS A CA 1
ATOM 1297 C C . HIS A 1 165 ? 1.849 -13.084 8.589 1.00 97.69 165 HIS A C 1
ATOM 1299 O O . HIS A 1 165 ? 2.600 -13.409 9.515 1.00 97.69 165 HIS A O 1
ATOM 1305 N N . LEU A 1 166 ? 0.625 -12.606 8.777 1.00 97.31 166 LEU A N 1
ATOM 1306 C CA . LEU A 1 166 ? 0.040 -12.389 10.083 1.00 97.31 166 LEU A CA 1
ATOM 1307 C C . LEU A 1 166 ? -1.359 -12.989 10.166 1.00 97.31 166 LEU A C 1
ATOM 1309 O O . LEU A 1 166 ? -2.106 -13.025 9.192 1.00 97.31 166 LEU A O 1
ATOM 1313 N N . THR A 1 167 ? -1.734 -13.382 11.375 1.00 96.69 167 THR A N 1
ATOM 1314 C CA . THR A 1 167 ? -3.066 -13.885 11.695 1.00 96.69 167 THR A CA 1
ATOM 1315 C C . THR A 1 167 ? -3.713 -12.977 12.733 1.00 96.69 167 THR A C 1
ATOM 1317 O O . THR A 1 167 ? -3.119 -12.664 13.772 1.00 96.69 167 THR A O 1
ATOM 1320 N N . GLU A 1 168 ? -4.953 -12.564 12.474 1.00 95.75 168 GLU A N 1
ATOM 1321 C CA . GLU A 1 168 ? -5.786 -11.909 13.478 1.00 95.75 168 GLU A CA 1
ATOM 1322 C C . GLU A 1 168 ? -6.317 -12.954 14.468 1.00 95.75 168 GLU A C 1
ATOM 1324 O O . GLU A 1 168 ? -6.927 -13.953 14.095 1.00 95.75 168 GLU A O 1
ATOM 1329 N N . THR A 1 169 ? -6.075 -12.733 15.756 1.00 92.31 169 THR A N 1
ATOM 1330 C CA . THR A 1 169 ? -6.524 -13.610 16.840 1.00 92.31 169 THR A CA 1
ATOM 1331 C C . THR A 1 169 ? -7.405 -12.834 17.812 1.00 92.31 169 THR A C 1
ATOM 1333 O O . THR A 1 169 ? -7.381 -11.605 17.856 1.00 92.31 169 THR A O 1
ATOM 1336 N N . ALA A 1 170 ? -8.106 -13.539 18.701 1.00 86.81 170 ALA A N 1
ATOM 1337 C CA . ALA A 1 170 ? -8.878 -12.901 19.771 1.00 86.81 170 ALA A CA 1
ATOM 1338 C C . ALA A 1 170 ? -8.034 -12.005 20.707 1.00 86.81 170 ALA A C 1
ATOM 1340 O O . ALA A 1 170 ? -8.589 -11.158 21.404 1.00 86.81 170 ALA A O 1
ATOM 1341 N N . LYS A 1 171 ? -6.705 -12.195 20.744 1.00 83.88 171 LYS A N 1
ATOM 1342 C CA . LYS A 1 171 ? -5.767 -11.423 21.577 1.00 83.88 171 LYS A CA 1
ATOM 1343 C C . LYS A 1 171 ? -5.061 -10.294 20.816 1.00 83.88 171 LYS A C 1
ATOM 1345 O O . LYS A 1 171 ? -4.300 -9.557 21.433 1.00 83.88 171 LYS A O 1
ATOM 1350 N N . GLY A 1 172 ? -5.292 -10.160 19.510 1.00 90.69 172 GLY A N 1
A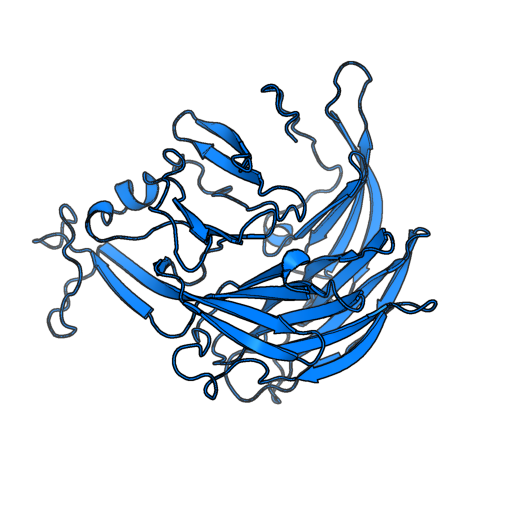TOM 1351 C CA . GLY A 1 172 ? -4.607 -9.204 18.641 1.00 90.69 172 GLY A CA 1
ATOM 1352 C C . GLY A 1 172 ? -3.926 -9.875 17.453 1.00 90.69 172 GLY A C 1
ATOM 1353 O O . GLY A 1 172 ? -4.293 -10.980 17.054 1.00 90.69 172 GLY A O 1
ATOM 1354 N N . ILE A 1 173 ? -2.921 -9.209 16.892 1.00 94.19 173 ILE A N 1
ATOM 1355 C CA . ILE A 1 173 ? -2.202 -9.677 15.703 1.00 94.19 173 ILE A CA 1
ATOM 1356 C C . ILE A 1 173 ? -1.030 -10.573 16.096 1.00 94.19 173 ILE A C 1
ATOM 1358 O O . ILE A 1 173 ? -0.193 -10.190 16.916 1.00 94.19 173 ILE A O 1
ATOM 1362 N N . LYS A 1 174 ? -0.955 -11.746 15.468 1.00 94.00 174 LYS A N 1
ATOM 1363 C CA . LYS A 1 174 ? 0.169 -12.674 15.561 1.00 94.00 174 LYS A CA 1
ATOM 1364 C C . LYS A 1 174 ? 0.966 -12.630 14.262 1.00 94.00 174 LYS A C 1
ATOM 1366 O O . LYS A 1 174 ? 0.392 -12.818 13.199 1.00 94.00 174 LYS A O 1
ATOM 1371 N N . LEU A 1 175 ? 2.279 -12.427 14.351 1.00 94.62 175 LEU A N 1
ATOM 1372 C CA . LEU A 1 175 ? 3.184 -12.684 13.232 1.00 94.62 175 LEU A CA 1
ATOM 1373 C C . LEU A 1 175 ? 3.415 -14.194 13.122 1.00 94.62 175 LEU A C 1
ATOM 1375 O O . LEU A 1 175 ? 3.830 -14.823 14.097 1.00 94.62 175 LEU A O 1
ATOM 1379 N N . ASP A 1 176 ? 3.174 -14.760 11.946 1.00 95.56 176 ASP A N 1
ATOM 1380 C CA . ASP A 1 176 ? 3.401 -16.181 11.694 1.00 95.56 176 ASP A CA 1
ATOM 1381 C C . ASP A 1 176 ? 4.803 -16.431 11.146 1.00 95.56 176 ASP A C 1
ATOM 1383 O O . ASP A 1 176 ? 5.499 -17.322 11.630 1.00 95.56 176 ASP A O 1
ATOM 1387 N N . TRP A 1 177 ? 5.235 -15.628 10.171 1.00 95.69 177 TRP A N 1
ATOM 1388 C CA . TRP A 1 177 ? 6.573 -15.717 9.593 1.00 95.69 177 TRP A CA 1
ATOM 1389 C C . TRP A 1 177 ? 6.975 -14.437 8.848 1.00 95.69 177 TRP A C 1
ATOM 1391 O O . TRP A 1 177 ? 6.141 -13.605 8.485 1.00 95.69 177 TRP A O 1
ATOM 1401 N N . VAL A 1 178 ? 8.281 -14.316 8.591 1.00 94.62 178 VAL A N 1
ATOM 1402 C CA . VAL A 1 178 ? 8.892 -13.299 7.721 1.00 94.62 178 VAL A CA 1
ATOM 1403 C C . VAL A 1 178 ? 9.677 -14.014 6.629 1.00 94.62 178 VAL A C 1
ATOM 1405 O O . VAL A 1 178 ? 10.483 -14.895 6.924 1.00 94.62 178 VAL A O 1
ATOM 1408 N N . LYS A 1 179 ? 9.476 -13.616 5.373 1.00 95.31 179 LYS A N 1
ATOM 1409 C CA . LYS A 1 179 ? 10.245 -14.104 4.227 1.00 95.31 179 LYS A CA 1
ATOM 1410 C C . LYS A 1 179 ? 10.868 -12.928 3.492 1.00 95.31 179 LYS A C 1
ATOM 1412 O O . LYS A 1 179 ? 10.172 -12.152 2.843 1.00 95.31 179 LYS A O 1
ATOM 1417 N N . THR A 1 180 ? 12.183 -12.776 3.619 1.00 92.00 180 THR A N 1
ATOM 1418 C CA . THR A 1 180 ? 12.888 -11.579 3.139 1.00 92.00 180 THR A CA 1
ATOM 1419 C C . THR A 1 180 ? 13.079 -11.543 1.625 1.00 92.00 180 THR A C 1
ATOM 1421 O O . THR A 1 180 ? 13.148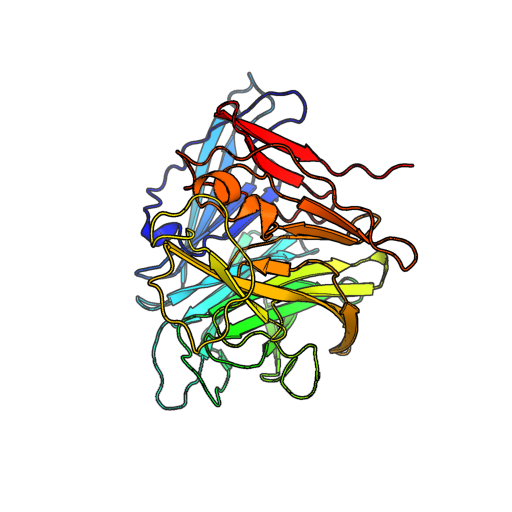 -10.464 1.053 1.00 92.00 180 THR A O 1
ATOM 1424 N N . ASP A 1 181 ? 13.113 -12.699 0.973 1.00 92.12 181 ASP A N 1
ATOM 1425 C CA . ASP A 1 181 ? 13.269 -12.886 -0.471 1.00 92.12 181 ASP A CA 1
ATOM 1426 C C . ASP A 1 181 ? 11.978 -13.434 -1.102 1.00 92.12 181 ASP A C 1
ATOM 1428 O O . ASP A 1 181 ? 12.002 -14.347 -1.931 1.00 92.12 181 ASP A O 1
ATOM 1432 N N . PHE A 1 182 ? 10.820 -12.918 -0.669 1.00 96.81 182 PHE A N 1
ATOM 1433 C CA . PHE A 1 182 ? 9.528 -13.414 -1.143 1.00 96.81 182 PHE A CA 1
ATOM 1434 C C . PHE A 1 182 ? 9.387 -13.254 -2.658 1.00 96.81 182 PHE A C 1
ATOM 1436 O O . PHE A 1 182 ? 8.989 -14.208 -3.328 1.00 96.81 182 PHE A O 1
ATOM 1443 N N . ILE A 1 183 ? 9.769 -12.093 -3.194 1.00 96.88 183 ILE A N 1
ATOM 1444 C CA . ILE A 1 183 ? 10.018 -11.871 -4.624 1.00 96.88 183 ILE A CA 1
ATOM 1445 C C . ILE A 1 183 ? 11.430 -11.312 -4.765 1.00 96.88 183 ILE A C 1
ATOM 1447 O O . ILE A 1 183 ? 11.785 -10.394 -4.032 1.00 96.88 183 ILE A O 1
ATOM 1451 N N . GLY A 1 184 ? 12.234 -11.814 -5.697 1.00 94.62 184 GLY A N 1
ATOM 1452 C CA . GLY A 1 184 ? 13.595 -11.313 -5.893 1.00 94.62 184 GLY A CA 1
ATOM 1453 C C . GLY A 1 184 ? 14.240 -11.773 -7.193 1.00 94.62 184 GLY A C 1
ATOM 1454 O O . GLY A 1 184 ? 13.555 -12.116 -8.153 1.00 94.62 184 GLY A O 1
ATOM 1455 N N . ARG A 1 185 ? 15.577 -11.816 -7.225 1.00 92.56 185 ARG A N 1
ATOM 1456 C CA . ARG A 1 185 ? 16.366 -12.199 -8.417 1.00 92.56 185 ARG A CA 1
ATOM 1457 C C . ARG A 1 185 ? 15.962 -13.558 -9.015 1.00 92.56 185 ARG A C 1
ATOM 1459 O O . ARG A 1 185 ? 16.010 -13.735 -10.230 1.00 92.56 185 ARG A O 1
ATOM 1466 N N . ASN A 1 186 ? 15.521 -14.498 -8.175 1.00 93.88 186 ASN A N 1
ATOM 1467 C CA . ASN A 1 186 ? 15.066 -15.828 -8.600 1.00 93.88 186 ASN A CA 1
ATOM 1468 C C . ASN A 1 186 ? 13.741 -15.804 -9.385 1.00 93.88 186 ASN A C 1
ATOM 1470 O O . ASN A 1 186 ? 13.409 -16.792 -10.031 1.00 93.88 186 ASN A O 1
ATOM 1474 N N . ASP A 1 187 ? 13.011 -14.686 -9.372 1.00 94.94 187 ASP A N 1
ATOM 1475 C CA . ASP A 1 187 ? 11.803 -14.468 -10.176 1.00 94.94 187 ASP A CA 1
ATOM 1476 C C . ASP A 1 187 ? 12.116 -13.871 -11.567 1.00 94.94 187 ASP A C 1
ATOM 1478 O O . ASP A 1 187 ? 11.227 -13.423 -12.295 1.00 94.94 187 ASP A O 1
ATOM 1482 N N . GLY A 1 188 ? 13.393 -13.865 -11.969 1.00 93.19 188 GLY A N 1
ATOM 1483 C CA . GLY A 1 188 ? 13.822 -13.574 -13.335 1.00 93.19 188 GLY A CA 1
ATOM 1484 C C . GLY A 1 188 ? 13.515 -12.143 -13.768 1.00 93.19 188 GLY A C 1
ATOM 1485 O O . GLY A 1 188 ? 14.019 -11.183 -13.186 1.00 93.19 188 GLY A O 1
ATOM 1486 N N . ILE A 1 189 ? 12.719 -11.987 -14.828 1.00 91.88 189 ILE A N 1
ATOM 1487 C CA . ILE A 1 189 ? 12.313 -10.677 -15.369 1.00 91.88 189 ILE A CA 1
ATOM 1488 C C . ILE A 1 189 ? 11.377 -9.898 -14.433 1.00 91.88 189 ILE A C 1
ATOM 1490 O O . ILE A 1 189 ? 11.172 -8.703 -14.640 1.00 91.88 189 ILE A O 1
ATOM 1494 N N . HIS A 1 190 ? 10.833 -10.560 -13.409 1.00 93.75 190 HIS A N 1
ATOM 1495 C CA . HIS A 1 190 ? 9.939 -9.965 -12.421 1.00 93.75 190 HIS A CA 1
ATOM 1496 C C . HIS A 1 190 ? 10.666 -9.510 -11.151 1.00 93.75 190 HIS A C 1
ATOM 1498 O O . HIS A 1 190 ? 10.011 -9.058 -10.218 1.00 93.75 190 HIS A O 1
ATOM 1504 N N . GLU A 1 191 ? 11.994 -9.597 -11.091 1.00 94.25 191 GLU A N 1
ATOM 1505 C CA . GLU A 1 191 ? 12.777 -8.995 -10.007 1.00 94.25 191 GLU A CA 1
ATOM 1506 C C . GLU A 1 191 ? 12.384 -7.513 -9.809 1.00 94.25 191 GLU A C 1
ATOM 1508 O O . GLU A 1 191 ? 12.249 -6.794 -10.804 1.00 94.25 191 GLU A O 1
ATOM 1513 N N . PRO A 1 192 ? 12.170 -7.040 -8.568 1.00 93.00 192 PRO A N 1
ATOM 1514 C CA . PRO A 1 192 ? 11.797 -5.652 -8.307 1.00 93.00 192 PRO A CA 1
ATOM 1515 C C . PRO A 1 192 ? 12.920 -4.689 -8.708 1.00 93.00 192 PRO A C 1
ATOM 1517 O O . PRO A 1 192 ? 14.101 -5.016 -8.611 1.00 93.00 192 PRO A O 1
ATOM 1520 N N . GLU A 1 193 ? 12.553 -3.480 -9.131 1.00 90.12 193 GLU A N 1
ATOM 1521 C CA . GLU A 1 193 ? 13.532 -2.429 -9.428 1.00 90.12 193 GLU A CA 1
ATOM 1522 C C . GLU A 1 193 ? 14.324 -2.067 -8.175 1.00 90.12 193 GLU A C 1
ATOM 1524 O O . GLU A 1 193 ? 13.720 -1.919 -7.126 1.00 90.12 193 GLU A O 1
ATOM 1529 N N . GLY A 1 194 ? 15.644 -1.888 -8.260 1.00 86.06 194 GLY A N 1
ATOM 1530 C CA . GLY A 1 194 ? 16.501 -1.651 -7.092 1.00 86.06 194 GLY A CA 1
ATOM 1531 C C . GLY A 1 194 ? 16.164 -0.371 -6.320 1.00 86.06 194 GLY A C 1
ATOM 1532 O O . GLY A 1 194 ? 16.083 -0.400 -5.093 1.00 86.06 194 GLY A O 1
ATOM 1533 N N . GLU A 1 195 ? 15.909 0.734 -7.022 1.00 83.38 195 GLU A N 1
ATOM 1534 C CA . GLU A 1 195 ? 15.806 2.066 -6.414 1.00 83.38 195 GLU A CA 1
ATOM 1535 C C . GLU A 1 195 ? 14.348 2.472 -6.148 1.00 83.38 195 GLU A C 1
ATOM 1537 O O . GLU A 1 195 ? 13.596 2.809 -7.064 1.00 83.38 195 GLU A O 1
ATOM 1542 N N . TYR A 1 196 ? 13.965 2.392 -4.873 1.00 79.00 196 TYR A N 1
ATOM 1543 C CA . TYR A 1 196 ? 12.705 2.852 -4.279 1.00 79.00 196 TYR A CA 1
ATOM 1544 C C . TYR A 1 196 ? 11.402 2.658 -5.101 1.00 79.00 196 TYR A C 1
ATOM 1546 O O . TYR A 1 196 ? 10.588 3.584 -5.170 1.00 79.00 196 TYR A O 1
ATOM 1554 N N . PRO A 1 197 ? 11.141 1.482 -5.717 1.00 80.56 197 PRO A N 1
ATOM 1555 C CA . PRO A 1 197 ? 9.912 1.230 -6.446 1.00 80.56 197 PRO A CA 1
ATOM 1556 C C . PRO A 1 197 ? 8.682 1.343 -5.559 1.00 80.56 197 PRO A C 1
ATOM 1558 O O . PRO A 1 197 ? 8.654 0.864 -4.420 1.00 80.56 197 PRO A O 1
ATOM 1561 N N . TYR A 1 198 ? 7.635 1.910 -6.145 1.00 85.94 198 TYR A N 1
ATOM 1562 C CA . TYR A 1 198 ? 6.306 1.850 -5.567 1.00 85.94 198 TYR A CA 1
ATOM 1563 C C . TYR A 1 198 ? 5.738 0.425 -5.658 1.00 85.94 198 TYR A C 1
ATOM 1565 O O . TYR A 1 198 ? 6.029 -0.327 -6.597 1.00 85.94 198 TYR A O 1
ATOM 1573 N N . LEU A 1 199 ? 4.926 0.060 -4.668 1.00 90.75 199 LEU A N 1
ATOM 1574 C CA . LEU A 1 199 ? 4.173 -1.185 -4.619 1.00 90.75 199 LEU A CA 1
ATOM 1575 C C . LEU A 1 199 ? 2.819 -0.950 -3.953 1.00 90.75 199 LEU A C 1
ATOM 1577 O O . LEU A 1 199 ? 2.703 -0.144 -3.036 1.00 90.75 199 LEU A O 1
ATOM 1581 N N . THR A 1 200 ? 1.814 -1.694 -4.394 1.00 90.56 200 THR A N 1
ATOM 1582 C CA . THR A 1 200 ? 0.461 -1.668 -3.834 1.00 90.56 200 THR A CA 1
ATOM 1583 C C . THR A 1 200 ? -0.159 -3.057 -3.918 1.00 90.56 200 THR A C 1
ATOM 1585 O O . THR A 1 200 ? 0.158 -3.833 -4.824 1.00 90.56 200 THR A O 1
ATOM 1588 N N . ALA A 1 201 ? -1.012 -3.397 -2.956 1.00 93.38 201 ALA A N 1
ATOM 1589 C CA . ALA A 1 201 ? -1.618 -4.715 -2.840 1.00 93.38 201 ALA A CA 1
ATOM 1590 C C . ALA A 1 201 ? -3.116 -4.593 -2.577 1.00 93.38 201 ALA A C 1
ATOM 1592 O O . ALA A 1 201 ? -3.545 -3.766 -1.776 1.00 93.38 201 ALA A O 1
ATOM 1593 N N . VAL A 1 202 ? -3.901 -5.453 -3.219 1.00 91.56 202 VAL A N 1
ATOM 1594 C CA . VAL A 1 202 ? -5.350 -5.547 -3.016 1.00 91.56 202 VAL A CA 1
ATOM 1595 C C . VAL A 1 202 ? -5.789 -7.006 -2.973 1.00 91.56 202 VAL A C 1
ATOM 1597 O O . VAL A 1 202 ? -5.171 -7.877 -3.589 1.00 91.56 202 VAL A O 1
ATOM 1600 N N . ALA A 1 203 ? -6.866 -7.282 -2.243 1.00 92.50 203 ALA A N 1
ATOM 1601 C CA . ALA A 1 203 ? -7.506 -8.589 -2.285 1.00 92.50 203 ALA A CA 1
ATOM 1602 C C . ALA A 1 203 ? -8.177 -8.802 -3.652 1.00 92.50 203 ALA A C 1
ATOM 1604 O O . ALA A 1 203 ? -8.876 -7.922 -4.147 1.00 92.50 203 ALA A O 1
ATOM 1605 N N . ASP A 1 204 ? -7.995 -9.982 -4.238 1.00 91.69 204 ASP A N 1
ATOM 1606 C CA . ASP A 1 204 ? -8.743 -10.465 -5.395 1.00 91.69 204 ASP A CA 1
ATOM 1607 C C . ASP A 1 204 ? -9.612 -11.645 -4.957 1.00 91.69 204 ASP A C 1
ATOM 1609 O O . ASP A 1 204 ? -9.207 -12.814 -5.013 1.00 91.69 204 ASP A O 1
ATOM 1613 N N . SER A 1 205 ? -10.814 -11.321 -4.484 1.00 89.50 205 SER A N 1
ATOM 1614 C CA . SER A 1 205 ? -11.784 -12.312 -4.015 1.00 89.50 205 SER A CA 1
ATOM 1615 C C . SER A 1 205 ? -12.279 -13.230 -5.133 1.00 89.50 205 SER A C 1
ATOM 1617 O O . SER A 1 205 ? -12.608 -14.379 -4.860 1.00 89.50 205 SER A O 1
ATOM 1619 N N . GLY A 1 206 ? -12.301 -12.766 -6.389 1.00 87.62 206 GLY A N 1
ATOM 1620 C CA . GLY A 1 206 ? -12.713 -13.586 -7.533 1.00 87.62 206 GLY A CA 1
ATOM 1621 C C . GLY A 1 206 ? -11.742 -14.735 -7.810 1.00 87.62 206 GLY A C 1
ATOM 1622 O O . GLY A 1 206 ? -12.161 -15.830 -8.174 1.00 87.62 206 GLY A O 1
ATOM 1623 N N . ASN A 1 207 ? -10.449 -14.506 -7.573 1.00 89.69 207 ASN A N 1
ATOM 1624 C CA . ASN A 1 207 ? -9.383 -15.487 -7.782 1.00 89.69 207 ASN A CA 1
ATOM 1625 C C . ASN A 1 207 ? -8.837 -16.094 -6.480 1.00 89.69 207 ASN A C 1
ATOM 1627 O O . ASN A 1 207 ? -7.852 -16.830 -6.531 1.00 89.69 207 ASN A O 1
ATOM 1631 N N . ASN A 1 208 ? -9.431 -15.788 -5.319 1.00 94.81 208 ASN A N 1
ATOM 1632 C CA . ASN A 1 208 ? -8.951 -16.229 -4.004 1.00 94.81 208 ASN A CA 1
ATOM 1633 C C . ASN A 1 208 ? -7.448 -15.962 -3.793 1.00 94.81 208 ASN A C 1
ATOM 1635 O O . ASN A 1 208 ? -6.705 -16.833 -3.337 1.00 94.81 208 ASN A O 1
ATOM 1639 N N . SER A 1 209 ? -7.000 -14.763 -4.169 1.00 97.06 209 SER A N 1
ATOM 1640 C CA . SER A 1 209 ? -5.590 -14.367 -4.129 1.00 97.06 209 SER A CA 1
ATOM 1641 C C . SER A 1 209 ? -5.426 -12.918 -3.678 1.00 97.06 209 SER A C 1
ATOM 1643 O O . SER A 1 209 ? -6.394 -12.168 -3.581 1.00 97.06 209 SER A O 1
ATOM 1645 N N . ILE A 1 210 ? -4.192 -12.502 -3.420 1.00 97.62 210 ILE A N 1
ATOM 1646 C CA . ILE A 1 210 ? -3.805 -11.089 -3.368 1.00 97.62 210 ILE A CA 1
ATOM 1647 C C . ILE A 1 210 ? -3.189 -10.715 -4.714 1.00 97.62 210 ILE A C 1
ATOM 1649 O O . ILE A 1 210 ? -2.314 -11.426 -5.203 1.00 97.62 210 ILE A O 1
ATOM 1653 N N . ALA A 1 211 ? -3.607 -9.591 -5.293 1.00 96.12 211 ALA A N 1
ATOM 1654 C CA . ALA A 1 211 ? -2.890 -8.953 -6.389 1.00 96.12 211 ALA A CA 1
ATOM 1655 C C . ALA A 1 211 ? -1.904 -7.934 -5.802 1.00 96.12 211 ALA A C 1
ATOM 1657 O O . ALA A 1 211 ? -2.320 -6.959 -5.179 1.00 96.12 211 ALA A O 1
ATOM 1658 N N . LEU A 1 212 ? -0.606 -8.165 -5.991 1.00 96.62 212 LEU A N 1
ATOM 1659 C CA . LEU A 1 212 ? 0.468 -7.237 -5.638 1.00 96.62 212 LEU A CA 1
ATOM 1660 C C . LEU A 1 212 ? 1.071 -6.684 -6.930 1.00 96.62 212 LEU A C 1
ATOM 1662 O O . LEU A 1 212 ? 1.564 -7.446 -7.759 1.00 96.62 212 LEU A O 1
ATOM 1666 N N . ALA A 1 213 ? 1.055 -5.367 -7.094 1.00 94.00 213 ALA A N 1
ATOM 1667 C CA . ALA A 1 213 ? 1.677 -4.685 -8.220 1.00 94.00 213 ALA A CA 1
ATOM 1668 C C . ALA A 1 213 ? 2.892 -3.888 -7.745 1.00 94.00 213 ALA A C 1
ATOM 1670 O O . ALA A 1 213 ? 2.841 -3.239 -6.701 1.00 94.00 213 ALA A O 1
ATOM 1671 N N . TYR A 1 214 ? 3.989 -3.949 -8.496 1.00 93.62 214 TYR A N 1
ATOM 1672 C CA . TYR A 1 214 ? 5.246 -3.276 -8.161 1.00 93.62 214 TYR A CA 1
ATOM 1673 C C . TYR A 1 214 ? 6.078 -3.001 -9.414 1.00 93.62 214 TYR A C 1
ATOM 1675 O O . TYR A 1 214 ? 5.955 -3.694 -10.425 1.00 93.62 214 TYR A O 1
ATOM 1683 N N . GLN A 1 215 ? 6.959 -2.007 -9.343 1.00 91.69 215 GLN A N 1
ATOM 1684 C CA . GLN A 1 215 ? 7.879 -1.698 -10.442 1.00 91.69 215 GLN A CA 1
ATOM 1685 C C . GLN A 1 215 ? 9.040 -2.703 -10.459 1.00 91.69 215 GLN A C 1
ATOM 1687 O O . GLN A 1 215 ? 9.702 -2.924 -9.441 1.00 91.69 215 GLN A O 1
ATOM 1692 N N . ASN A 1 216 ? 9.284 -3.328 -11.609 1.00 92.94 216 ASN A N 1
ATOM 1693 C CA . ASN A 1 216 ? 10.311 -4.349 -11.796 1.00 92.94 216 ASN A CA 1
ATOM 1694 C C . ASN A 1 216 ? 11.588 -3.770 -12.436 1.00 92.94 216 ASN A C 1
ATOM 1696 O O . ASN A 1 216 ? 11.603 -2.643 -12.934 1.00 92.94 216 ASN A O 1
ATOM 1700 N N . LYS A 1 217 ? 12.674 -4.550 -12.421 1.00 90.94 217 LYS A N 1
ATOM 1701 C CA . LYS A 1 217 ? 14.007 -4.142 -12.897 1.00 90.94 217 LYS A CA 1
ATOM 1702 C C . LYS A 1 217 ? 14.081 -3.803 -14.384 1.00 90.94 217 LYS A C 1
ATOM 1704 O O . LYS A 1 217 ? 15.086 -3.254 -14.832 1.00 90.94 217 LYS A O 1
ATOM 1709 N N . ARG A 1 218 ? 13.084 -4.204 -15.183 1.00 89.88 218 ARG A N 1
ATOM 1710 C CA . ARG A 1 218 ? 13.045 -3.883 -16.609 1.00 89.88 218 ARG A CA 1
ATOM 1711 C C . ARG A 1 218 ? 12.675 -2.415 -16.717 1.00 89.88 218 ARG A C 1
ATOM 1713 O O . ARG A 1 218 ? 11.508 -2.039 -16.616 1.00 89.88 218 ARG A O 1
ATOM 1720 N N . SER A 1 219 ? 13.707 -1.604 -16.873 1.00 83.81 219 SER A N 1
ATOM 1721 C CA . SER A 1 219 ? 13.596 -0.159 -16.907 1.00 83.81 219 SER A CA 1
ATOM 1722 C C . SER A 1 219 ? 14.229 0.421 -18.153 1.00 83.81 219 SER A C 1
ATOM 1724 O O . SER A 1 219 ? 15.219 -0.106 -18.658 1.00 83.81 219 SER A O 1
ATOM 1726 N N . GLU A 1 220 ? 13.720 1.567 -18.561 1.00 80.38 220 GLU A N 1
ATOM 1727 C CA . GLU A 1 220 ? 14.266 2.377 -19.631 1.00 80.38 220 GLU A CA 1
ATOM 1728 C C . GLU A 1 220 ? 14.608 3.756 -19.086 1.00 80.38 220 GLU A C 1
ATOM 1730 O O . GLU A 1 220 ? 13.910 4.294 -18.222 1.00 80.38 220 GLU A O 1
ATOM 1735 N N . ILE A 1 221 ? 15.695 4.322 -19.593 1.00 74.69 221 ILE A N 1
ATOM 1736 C CA . ILE A 1 221 ? 16.102 5.681 -19.267 1.00 74.69 221 ILE A CA 1
ATOM 1737 C C . ILE A 1 221 ? 15.731 6.572 -20.444 1.00 74.69 221 ILE A C 1
ATOM 1739 O O . ILE A 1 221 ? 16.047 6.272 -21.596 1.00 74.69 221 ILE A O 1
ATOM 1743 N N . LEU A 1 222 ? 15.059 7.667 -20.126 1.00 68.19 222 LEU A N 1
ATOM 1744 C CA . LEU A 1 222 ? 14.652 8.703 -21.046 1.00 68.19 222 LEU A CA 1
ATOM 1745 C C . LEU A 1 222 ? 15.496 9.944 -20.789 1.00 68.19 222 LEU A C 1
ATOM 1747 O O . LEU A 1 222 ? 15.520 10.481 -19.681 1.00 68.19 222 LEU A O 1
ATOM 1751 N N . TYR A 1 223 ? 16.160 10.388 -21.847 1.00 63.81 223 TYR A N 1
ATOM 1752 C CA . TYR A 1 223 ? 16.796 11.690 -21.926 1.00 63.81 223 TYR A CA 1
ATOM 1753 C C . TYR A 1 223 ? 16.008 12.490 -22.947 1.00 63.81 223 TYR A C 1
ATOM 1755 O O . TYR A 1 223 ? 15.880 12.040 -24.086 1.00 63.81 223 TYR A O 1
ATOM 1763 N N . ALA A 1 224 ? 15.485 13.643 -22.550 1.00 59.03 224 ALA A N 1
ATOM 1764 C CA . ALA A 1 224 ? 15.001 14.606 -23.520 1.00 59.03 224 ALA A CA 1
ATOM 1765 C C . ALA A 1 224 ? 16.049 15.713 -23.661 1.00 59.03 224 ALA A C 1
ATOM 1767 O O . ALA A 1 224 ? 16.568 16.248 -22.675 1.00 59.03 224 ALA A O 1
ATOM 1768 N N . THR A 1 225 ? 16.370 15.995 -24.919 1.00 51.06 225 THR A N 1
ATOM 1769 C CA . THR A 1 225 ? 17.240 17.075 -25.364 1.00 51.06 225 THR A CA 1
ATOM 1770 C C . THR A 1 225 ? 16.551 17.792 -26.520 1.00 51.06 225 THR A C 1
ATOM 1772 O O . THR A 1 225 ? 15.488 17.434 -27.017 1.00 51.06 225 THR A O 1
ATOM 1775 N N . ASP A 1 226 ? 17.199 18.836 -26.943 1.00 48.22 226 ASP A N 1
ATOM 1776 C CA . ASP A 1 226 ? 16.695 20.021 -27.584 1.00 48.22 226 ASP A CA 1
ATOM 1777 C C . ASP A 1 226 ? 16.930 20.148 -29.062 1.00 48.22 226 ASP A C 1
ATOM 1779 O O . ASP A 1 226 ? 16.437 21.078 -29.690 1.00 48.22 226 ASP A O 1
ATOM 1783 N N . GLY A 1 227 ? 17.831 19.316 -29.564 1.00 43.06 227 GLY A N 1
ATOM 1784 C CA . GLY A 1 227 ? 18.586 19.612 -30.772 1.00 43.06 227 GLY A CA 1
ATOM 1785 C C . GLY A 1 227 ? 19.772 20.577 -30.585 1.00 43.06 227 GLY A C 1
ATOM 1786 O O . GLY A 1 227 ? 20.766 20.361 -31.263 1.00 43.06 227 GLY A O 1
ATOM 1787 N N . ASP A 1 228 ? 19.737 21.549 -29.656 1.00 48.34 228 ASP A N 1
ATOM 1788 C CA . ASP A 1 228 ? 20.796 22.576 -29.455 1.00 48.34 228 ASP A CA 1
ATOM 1789 C C . ASP A 1 228 ? 21.442 22.624 -28.048 1.00 48.34 228 ASP A C 1
ATOM 1791 O O . ASP A 1 228 ? 22.327 23.441 -27.798 1.00 48.34 228 ASP A O 1
ATOM 1795 N N . GLY A 1 229 ? 20.952 21.845 -27.081 1.00 45.28 229 GLY A N 1
ATOM 1796 C CA . GLY A 1 229 ? 20.979 22.250 -25.664 1.00 45.28 229 GLY A CA 1
ATOM 1797 C C . GLY A 1 229 ? 19.787 23.149 -25.232 1.00 45.28 229 GLY A C 1
ATOM 1798 O O . GLY A 1 229 ? 19.683 23.434 -24.045 1.00 45.28 229 GLY A O 1
ATOM 1799 N N . ASN A 1 230 ? 18.913 23.583 -26.185 1.00 39.94 230 ASN A N 1
ATOM 1800 C CA . ASN A 1 230 ? 17.527 24.198 -26.118 1.00 39.94 230 ASN A CA 1
ATOM 1801 C C . ASN A 1 230 ? 16.153 23.405 -26.255 1.00 39.94 230 ASN A C 1
ATOM 1803 O O . ASN A 1 230 ? 15.693 23.238 -27.385 1.00 39.94 230 ASN A O 1
ATOM 1807 N N . LEU A 1 231 ? 15.451 22.928 -25.203 1.00 39.75 231 LEU A N 1
ATOM 1808 C CA . LEU A 1 231 ? 14.642 21.681 -25.285 1.00 39.75 231 LEU A CA 1
ATOM 1809 C C . LEU A 1 231 ? 13.279 21.816 -25.982 1.00 39.75 231 LEU A C 1
ATOM 1811 O O . LEU A 1 231 ? 12.298 22.086 -25.298 1.00 39.75 231 LEU A O 1
ATOM 1815 N N . MET A 1 232 ? 13.168 21.608 -27.308 1.00 37.00 232 MET A N 1
ATOM 1816 C CA . MET A 1 232 ? 11.878 21.795 -28.016 1.00 37.00 232 MET A CA 1
ATOM 1817 C C . MET A 1 232 ? 11.446 20.717 -29.037 1.00 37.00 232 MET A C 1
ATOM 1819 O O . MET A 1 232 ? 10.549 20.997 -29.823 1.00 37.00 232 MET A O 1
ATOM 1823 N N . ASN A 1 233 ? 11.992 19.490 -29.019 1.00 41.81 233 ASN A N 1
ATOM 1824 C CA . ASN A 1 233 ? 11.356 18.272 -29.582 1.00 41.81 233 ASN A CA 1
ATOM 1825 C C . ASN A 1 233 ? 12.176 17.022 -29.192 1.00 41.81 233 ASN A C 1
ATOM 1827 O O . ASN A 1 233 ? 13.137 16.664 -29.870 1.00 41.81 233 ASN A O 1
ATOM 1831 N N . GLY A 1 234 ? 11.829 16.380 -28.072 1.00 42.03 234 GLY A N 1
ATOM 1832 C CA . GLY A 1 234 ? 12.620 15.296 -27.479 1.00 42.03 234 GLY A CA 1
ATOM 1833 C C . GLY A 1 234 ? 12.709 14.034 -28.349 1.00 42.03 234 GLY A C 1
ATOM 1834 O O . GLY A 1 234 ? 11.693 13.481 -28.763 1.00 42.03 234 GLY A O 1
ATOM 1835 N N . SER A 1 235 ? 13.929 13.536 -28.585 1.00 42.34 235 SER A N 1
ATOM 1836 C CA . SER A 1 2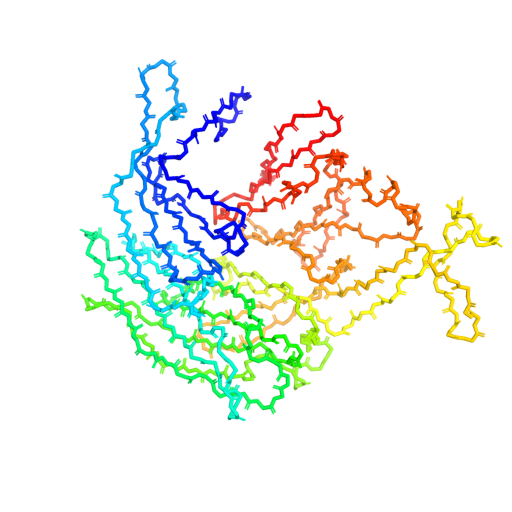35 ? 14.158 12.179 -29.103 1.00 42.34 235 SER A CA 1
ATOM 1837 C C . SER A 1 235 ? 14.480 11.222 -27.957 1.00 42.34 235 SER A C 1
ATOM 1839 O O . SER A 1 235 ? 15.428 11.458 -27.208 1.00 42.34 235 SER A O 1
ATOM 1841 N N . CYS A 1 236 ? 13.762 10.108 -27.859 1.00 45.56 236 CYS A N 1
ATOM 1842 C CA . CYS A 1 236 ? 14.097 9.043 -26.921 1.00 45.56 236 CYS A CA 1
ATOM 1843 C C . CYS A 1 236 ? 15.271 8.197 -27.404 1.00 45.56 236 CYS A C 1
ATOM 1845 O O . CYS A 1 236 ? 15.251 7.680 -28.518 1.00 45.56 236 CYS A O 1
ATOM 1847 N N . GLY A 1 237 ? 16.240 7.985 -26.513 1.00 48.19 237 GLY A N 1
ATOM 1848 C CA . GLY A 1 237 ? 17.360 7.077 -26.735 1.00 48.19 237 GLY A CA 1
ATOM 1849 C C . GLY A 1 237 ? 18.553 7.771 -27.377 1.00 48.19 237 GLY A C 1
ATOM 1850 O O . GLY A 1 237 ? 18.778 7.656 -28.577 1.00 48.19 237 GLY A O 1
ATOM 1851 N N . GLN A 1 238 ? 19.367 8.444 -26.563 1.00 46.22 238 GLN A N 1
ATOM 1852 C CA . GLN A 1 238 ? 20.737 8.757 -26.960 1.00 46.22 238 GLN A CA 1
ATOM 1853 C C . GLN A 1 238 ? 21.701 7.725 -26.373 1.00 46.22 238 GLN A C 1
ATOM 1855 O O . GLN A 1 238 ? 21.588 7.313 -25.218 1.00 46.22 238 GLN A O 1
ATOM 1860 N N . SER A 1 239 ? 22.651 7.293 -27.203 1.00 45.31 239 SER A N 1
ATOM 1861 C CA . SER A 1 239 ? 23.810 6.514 -26.773 1.00 45.31 239 SER A CA 1
ATOM 1862 C C . SER A 1 239 ? 24.606 7.307 -25.731 1.00 45.31 239 SER A C 1
ATOM 1864 O O . SER A 1 239 ? 24.854 8.498 -25.919 1.00 45.31 239 SER A O 1
ATOM 1866 N N . LEU A 1 240 ? 25.092 6.632 -24.681 1.00 50.41 240 LEU A N 1
ATOM 1867 C CA . LEU A 1 240 ? 25.946 7.192 -23.615 1.00 50.41 240 LEU A CA 1
ATOM 1868 C C . LEU A 1 240 ? 27.191 7.947 -24.129 1.00 50.41 240 LEU A C 1
ATOM 1870 O O . LEU A 1 240 ? 27.842 8.662 -23.367 1.00 50.41 240 LEU A O 1
ATOM 1874 N N . SER A 1 241 ? 27.546 7.769 -25.404 1.00 50.53 241 SER A N 1
ATOM 1875 C CA . SER A 1 241 ? 28.702 8.374 -26.064 1.00 50.53 241 SER A CA 1
ATOM 1876 C C . SER A 1 241 ? 28.520 9.838 -26.491 1.00 50.53 241 SER A C 1
ATOM 1878 O O . SER A 1 241 ? 29.502 10.454 -26.892 1.00 50.53 241 SER A O 1
ATOM 1880 N N . GLN A 1 242 ? 27.314 10.412 -26.418 1.00 51.41 242 GLN A N 1
ATOM 1881 C CA . GLN A 1 242 ? 27.057 11.823 -26.742 1.00 51.41 242 GLN A CA 1
ATOM 1882 C C . GLN A 1 242 ? 26.451 12.527 -25.522 1.00 51.41 242 GLN A C 1
ATOM 1884 O O . GLN A 1 242 ? 25.240 12.603 -25.359 1.00 51.41 242 GLN A O 1
ATOM 1889 N N . ARG A 1 243 ? 27.308 13.009 -24.612 1.00 49.47 243 ARG A N 1
ATOM 1890 C CA . ARG A 1 243 ? 26.874 13.812 -23.459 1.00 49.47 243 ARG A CA 1
ATOM 1891 C C . ARG A 1 243 ? 26.560 15.240 -23.910 1.00 49.47 243 ARG A C 1
ATOM 1893 O O . ARG A 1 243 ? 27.463 16.067 -23.978 1.00 49.47 243 ARG A O 1
ATOM 1900 N N . MET A 1 244 ? 25.293 15.519 -24.183 1.00 52.44 244 MET A N 1
ATOM 1901 C CA . MET A 1 244 ? 24.725 16.861 -24.015 1.00 52.44 244 MET A CA 1
ATOM 1902 C C . MET A 1 244 ? 24.045 16.901 -22.643 1.00 52.44 244 MET A C 1
ATOM 1904 O O . MET A 1 244 ? 23.552 15.862 -22.198 1.00 52.44 244 MET A O 1
ATOM 1908 N N . GLU A 1 245 ? 24.061 18.036 -21.937 1.00 51.12 245 GLU A N 1
ATOM 1909 C CA . GLU A 1 245 ? 23.330 18.140 -20.666 1.00 51.12 245 GLU A CA 1
ATOM 1910 C C . GLU A 1 245 ? 21.830 17.953 -20.941 1.00 51.12 245 GLU A C 1
ATOM 1912 O O . GLU A 1 245 ? 21.255 18.731 -21.699 1.00 51.12 245 GLU A O 1
ATOM 1917 N N . PRO A 1 246 ? 21.188 16.900 -20.407 1.00 51.88 246 PRO A N 1
ATOM 1918 C CA . PRO A 1 246 ? 19.782 16.664 -20.674 1.00 51.88 246 PRO A CA 1
ATOM 1919 C C . PRO A 1 246 ? 18.952 17.671 -19.883 1.00 51.88 246 PRO A C 1
ATOM 1921 O O . PRO A 1 246 ? 19.095 17.764 -18.665 1.00 51.88 246 PRO A O 1
ATOM 1924 N N . TYR A 1 247 ? 18.033 18.377 -20.540 1.00 53.62 247 TYR A N 1
ATOM 1925 C CA . TYR A 1 247 ? 17.083 19.233 -19.825 1.00 53.62 247 TYR A CA 1
ATOM 1926 C C . TYR A 1 247 ? 16.021 18.401 -19.078 1.00 53.62 247 TYR A C 1
ATOM 1928 O O . TYR A 1 247 ? 15.408 18.891 -18.132 1.00 53.62 247 TYR A O 1
ATOM 1936 N N . PHE A 1 248 ? 15.855 17.110 -19.406 1.00 60.22 248 PHE A N 1
ATOM 1937 C CA . PHE A 1 248 ? 15.040 16.181 -18.617 1.00 60.22 248 PHE A CA 1
ATOM 1938 C C . PHE A 1 248 ? 15.626 14.760 -18.561 1.00 60.22 248 PHE A C 1
ATOM 1940 O O . PHE A 1 248 ? 16.012 14.190 -19.586 1.00 60.22 248 PHE A O 1
ATOM 1947 N N . PHE A 1 249 ? 15.636 14.179 -17.356 1.00 66.25 249 PHE A N 1
ATOM 1948 C CA . PHE A 1 249 ? 15.971 12.781 -17.077 1.00 66.25 249 PHE A CA 1
ATOM 1949 C C . PHE A 1 249 ? 14.781 12.097 -16.400 1.00 66.25 249 PHE A C 1
ATOM 1951 O O . PHE A 1 249 ? 14.359 12.523 -15.327 1.00 66.25 249 PHE A O 1
ATOM 1958 N N . ALA A 1 250 ? 14.304 10.996 -16.979 1.00 70.25 250 ALA A N 1
ATOM 1959 C CA . ALA A 1 250 ? 13.398 10.074 -16.303 1.00 70.25 250 ALA A CA 1
ATOM 1960 C C . ALA A 1 250 ? 13.868 8.636 -16.459 1.00 70.25 250 ALA A C 1
ATOM 1962 O O . ALA A 1 250 ? 14.407 8.237 -17.490 1.00 70.25 250 ALA A O 1
ATOM 1963 N N . LYS A 1 251 ? 13.589 7.825 -15.445 1.00 77.25 251 LYS A N 1
ATOM 1964 C CA . LYS A 1 251 ? 13.676 6.371 -15.540 1.00 77.25 251 LYS A CA 1
ATOM 1965 C C . LYS A 1 251 ? 12.265 5.827 -15.438 1.00 77.25 251 LYS A C 1
ATOM 1967 O O . LYS A 1 251 ? 11.557 6.162 -14.497 1.00 77.25 251 LYS A O 1
ATOM 1972 N N . ARG A 1 252 ? 11.856 4.999 -16.389 1.00 80.00 252 ARG A N 1
ATOM 1973 C CA . ARG A 1 252 ? 10.565 4.309 -16.368 1.00 80.00 252 ARG A CA 1
ATOM 1974 C C . ARG A 1 252 ? 10.786 2.819 -16.175 1.00 80.00 252 ARG A C 1
ATOM 1976 O O . ARG A 1 252 ? 11.731 2.274 -16.731 1.00 80.00 252 ARG A O 1
ATOM 1983 N N . SER A 1 253 ? 9.937 2.170 -15.397 1.00 85.19 253 SER A N 1
ATOM 1984 C CA . SER A 1 253 ? 10.007 0.741 -15.093 1.00 85.19 253 SER A CA 1
ATOM 1985 C C . SER A 1 253 ? 8.709 0.057 -15.494 1.00 85.19 253 SER A C 1
ATOM 1987 O O . SER A 1 253 ? 7.626 0.629 -15.350 1.00 85.19 253 SER A O 1
ATOM 1989 N N . LEU A 1 254 ? 8.806 -1.180 -15.980 1.00 89.06 254 LEU A N 1
ATOM 1990 C CA . LEU A 1 254 ? 7.627 -2.019 -16.174 1.00 89.06 254 LEU A CA 1
ATOM 1991 C C . LEU A 1 254 ? 7.025 -2.366 -14.814 1.00 89.06 254 LEU A C 1
ATOM 1993 O O . LEU A 1 254 ? 7.744 -2.580 -13.836 1.00 89.06 254 LEU A O 1
ATOM 1997 N N . VAL A 1 255 ? 5.703 -2.482 -14.763 1.00 90.25 255 VAL A N 1
ATOM 1998 C CA . VAL A 1 255 ? 5.014 -3.026 -13.589 1.00 90.25 255 VAL A CA 1
ATOM 1999 C C . VAL A 1 255 ? 4.928 -4.543 -13.739 1.00 90.25 255 VAL A C 1
ATOM 2001 O O . VAL A 1 255 ? 4.593 -5.065 -14.799 1.00 90.25 255 VAL A O 1
ATOM 2004 N N . SER A 1 256 ? 5.253 -5.278 -12.683 1.00 93.69 256 SER A N 1
ATOM 2005 C CA . SER A 1 256 ? 4.832 -6.672 -12.546 1.00 93.69 256 SER A CA 1
ATOM 2006 C C . SER A 1 256 ? 3.586 -6.704 -11.674 1.00 93.69 256 SER A C 1
ATOM 2008 O O . SER A 1 256 ? 3.550 -6.036 -10.640 1.00 93.69 256 SER A O 1
ATOM 2010 N N . ILE A 1 257 ? 2.598 -7.512 -12.050 1.00 95.25 257 ILE A N 1
ATOM 2011 C CA . ILE A 1 257 ? 1.466 -7.838 -11.180 1.00 95.25 257 ILE A CA 1
ATOM 2012 C C . ILE A 1 257 ? 1.583 -9.312 -10.833 1.00 95.25 257 ILE A C 1
ATOM 2014 O O . ILE A 1 257 ? 1.686 -10.156 -11.717 1.00 95.25 257 ILE A O 1
ATOM 2018 N N . VAL A 1 258 ? 1.605 -9.636 -9.548 1.00 96.81 258 VAL A N 1
ATOM 2019 C CA . VAL A 1 258 ? 1.685 -11.014 -9.072 1.00 96.81 258 VAL A CA 1
ATOM 2020 C C . VAL A 1 258 ? 0.439 -11.359 -8.281 1.00 96.81 258 VAL A C 1
ATOM 2022 O O . VAL A 1 258 ? 0.011 -10.612 -7.402 1.00 96.81 258 VAL A O 1
ATOM 2025 N N . ARG A 1 259 ? -0.139 -12.513 -8.603 1.00 97.12 259 ARG A N 1
ATOM 2026 C CA . ARG A 1 259 ? -1.206 -13.136 -7.830 1.00 97.12 259 ARG A CA 1
ATOM 2027 C C . ARG A 1 259 ? -0.587 -14.076 -6.818 1.00 97.12 259 ARG A C 1
ATOM 2029 O O . ARG A 1 259 ? 0.186 -14.958 -7.193 1.00 97.12 259 ARG A O 1
ATOM 2036 N N . ILE A 1 260 ? -0.914 -13.862 -5.553 1.00 98.44 260 ILE A N 1
ATOM 2037 C CA . ILE A 1 260 ? -0.361 -14.595 -4.420 1.00 98.44 260 ILE A CA 1
ATOM 2038 C C . ILE A 1 260 ? -1.493 -15.380 -3.774 1.00 98.44 260 ILE A C 1
ATOM 2040 O O . ILE A 1 260 ? -2.469 -14.786 -3.322 1.00 98.44 260 ILE A O 1
ATOM 2044 N N . THR A 1 261 ? -1.380 -16.703 -3.766 1.00 98.19 261 THR A N 1
ATOM 2045 C CA . THR A 1 261 ? -2.317 -17.596 -3.072 1.00 98.19 261 THR A CA 1
ATOM 2046 C C . THR A 1 261 ? -2.018 -17.648 -1.572 1.00 98.19 261 THR A C 1
ATOM 2048 O O . THR A 1 261 ? -0.934 -17.263 -1.137 1.00 98.19 261 THR A O 1
ATOM 2051 N N . ALA A 1 262 ? -2.950 -18.188 -0.779 1.00 96.50 262 ALA A N 1
ATOM 2052 C CA . ALA A 1 262 ? -2.828 -18.285 0.682 1.00 96.50 262 ALA A CA 1
ATOM 2053 C C . ALA A 1 262 ? -1.560 -19.035 1.137 1.00 96.50 262 ALA A C 1
ATOM 2055 O O . ALA A 1 262 ? -0.950 -18.705 2.147 1.00 96.50 262 ALA A O 1
ATOM 2056 N N . ASP A 1 263 ? -1.125 -20.026 0.356 1.00 96.38 263 ASP A N 1
ATOM 2057 C CA . ASP A 1 263 ? 0.103 -20.798 0.589 1.00 96.38 263 ASP A CA 1
ATOM 2058 C C . ASP A 1 263 ? 1.383 -20.103 0.069 1.00 96.38 263 ASP A C 1
ATOM 2060 O O . ASP A 1 263 ? 2.477 -20.662 0.152 1.00 96.38 263 ASP A O 1
ATOM 2064 N N . GLY A 1 264 ? 1.271 -18.886 -0.470 1.00 96.81 264 GLY A N 1
ATOM 2065 C CA . GLY A 1 264 ? 2.388 -18.072 -0.941 1.00 96.81 264 GLY A CA 1
ATOM 2066 C C . GLY A 1 264 ? 2.915 -18.414 -2.336 1.00 96.81 264 GLY A C 1
ATOM 2067 O O . GLY A 1 264 ? 3.990 -17.927 -2.702 1.00 96.81 264 GLY A O 1
ATOM 2068 N N . ARG A 1 265 ? 2.209 -19.231 -3.135 1.00 97.38 265 ARG A N 1
ATOM 2069 C CA . ARG A 1 265 ? 2.565 -19.417 -4.553 1.00 97.38 265 ARG A CA 1
ATOM 2070 C C . ARG A 1 265 ? 2.290 -18.138 -5.342 1.00 97.38 265 ARG A C 1
ATOM 2072 O O . ARG A 1 265 ? 1.360 -17.395 -5.050 1.00 97.38 265 ARG A O 1
ATOM 2079 N N . LYS A 1 266 ? 3.128 -17.898 -6.352 1.00 97.50 266 LYS A N 1
ATOM 2080 C CA . LYS A 1 266 ? 3.147 -16.681 -7.169 1.00 97.50 266 LYS A CA 1
ATOM 2081 C C . LYS A 1 266 ? 2.785 -17.018 -8.611 1.00 97.50 266 LYS A C 1
ATOM 2083 O O . LYS A 1 266 ? 3.397 -17.910 -9.194 1.00 97.50 266 LYS A O 1
ATOM 2088 N N . ALA A 1 267 ? 1.844 -16.281 -9.188 1.00 96.50 267 ALA A N 1
ATOM 2089 C CA . ALA A 1 267 ? 1.576 -16.283 -10.622 1.00 96.50 267 ALA A CA 1
ATOM 2090 C C . ALA A 1 267 ? 1.734 -14.858 -11.155 1.00 96.50 267 ALA A C 1
ATOM 2092 O O . ALA A 1 267 ? 1.005 -13.955 -10.745 1.00 96.50 267 ALA A O 1
ATOM 2093 N N . PHE A 1 268 ? 2.718 -14.653 -12.026 1.00 94.94 268 PHE A N 1
ATOM 2094 C CA . PHE A 1 268 ? 3.010 -13.340 -12.587 1.00 94.94 268 PHE A CA 1
ATOM 2095 C C . PHE A 1 268 ? 2.150 -13.061 -13.809 1.00 94.94 268 PHE A C 1
ATOM 2097 O O . PHE A 1 268 ? 1.876 -13.940 -14.624 1.00 94.94 268 PHE A O 1
ATOM 2104 N N . GLN A 1 269 ? 1.766 -11.802 -13.925 1.00 90.38 269 GLN A N 1
ATOM 2105 C CA . GLN A 1 269 ? 1.055 -11.245 -15.045 1.00 90.38 269 GLN A CA 1
ATOM 2106 C C . GLN A 1 269 ? 1.805 -10.005 -15.523 1.00 90.38 269 GLN A C 1
ATOM 2108 O O . GLN A 1 269 ? 2.059 -9.072 -14.754 1.00 90.38 269 GLN A O 1
ATOM 2113 N N . ASP A 1 270 ? 2.171 -10.010 -16.802 1.00 82.31 270 ASP A N 1
ATOM 2114 C CA . ASP A 1 270 ? 2.837 -8.873 -17.419 1.00 82.31 270 ASP A CA 1
ATOM 2115 C C . ASP A 1 270 ? 1.861 -7.702 -17.583 1.00 82.31 270 ASP A C 1
ATOM 2117 O O . ASP A 1 270 ? 0.724 -7.856 -18.046 1.00 82.31 270 ASP A O 1
ATOM 2121 N N . PHE A 1 271 ? 2.330 -6.515 -17.205 1.00 87.31 271 PHE A N 1
ATOM 2122 C CA . PHE A 1 271 ? 1.671 -5.249 -17.479 1.00 87.31 271 PHE A CA 1
ATOM 2123 C C . PHE A 1 271 ? 2.352 -4.580 -18.681 1.00 87.31 271 PHE A C 1
ATOM 2125 O O . PHE A 1 271 ? 3.580 -4.480 -18.695 1.00 87.31 271 PHE A O 1
ATOM 2132 N N . PRO A 1 272 ? 1.596 -4.107 -19.686 1.00 84.12 272 PRO A N 1
ATOM 2133 C CA . PRO A 1 272 ? 2.175 -3.528 -20.897 1.00 84.12 272 PRO A CA 1
ATOM 2134 C C . PRO A 1 272 ? 2.682 -2.092 -20.699 1.00 84.12 272 PRO A C 1
ATOM 2136 O O . PRO A 1 272 ? 3.387 -1.571 -21.559 1.00 84.12 272 PRO A O 1
ATOM 2139 N N . GLY A 1 273 ? 2.312 -1.429 -19.598 1.00 77.56 273 GLY A N 1
ATOM 2140 C CA . GLY A 1 273 ? 2.672 -0.039 -19.336 1.00 77.56 273 GLY A CA 1
ATOM 2141 C C . GLY A 1 273 ? 4.023 0.130 -18.637 1.00 77.56 273 GLY A C 1
ATOM 2142 O O . GLY A 1 273 ? 4.405 -0.644 -17.758 1.00 77.56 273 GLY A O 1
ATOM 2143 N N . LEU A 1 274 ? 4.722 1.203 -18.999 1.00 79.81 274 LEU A N 1
ATOM 2144 C CA . LEU A 1 274 ? 5.882 1.718 -18.275 1.00 79.81 274 LEU A CA 1
ATOM 2145 C C . LEU A 1 274 ? 5.430 2.876 -17.378 1.00 79.81 274 LEU A C 1
ATOM 2147 O O . LEU A 1 274 ? 4.745 3.786 -17.847 1.00 79.81 274 LEU A O 1
ATOM 2151 N N . VAL A 1 275 ? 5.834 2.842 -16.110 1.00 79.06 275 VAL A N 1
ATOM 2152 C CA . VAL A 1 275 ? 5.534 3.876 -15.106 1.00 79.06 275 VAL A CA 1
ATOM 2153 C C . VAL A 1 275 ? 6.830 4.575 -14.722 1.00 79.06 275 VAL A C 1
ATOM 2155 O O . VAL A 1 275 ? 7.874 3.923 -14.664 1.00 79.06 275 VAL A O 1
ATOM 2158 N N . GLU A 1 276 ? 6.794 5.878 -14.446 1.00 76.81 276 GLU A N 1
ATOM 2159 C CA . GLU A 1 276 ? 7.957 6.578 -13.896 1.00 76.81 276 GLU A CA 1
ATOM 2160 C C . GLU A 1 276 ? 8.433 5.915 -12.604 1.00 76.81 276 GLU A C 1
ATOM 2162 O O . GLU A 1 276 ? 7.646 5.575 -11.720 1.00 76.81 276 GLU A O 1
ATOM 2167 N N . ARG A 1 277 ? 9.740 5.715 -12.475 1.00 77.19 277 ARG A N 1
ATOM 2168 C CA . ARG A 1 277 ? 10.340 5.095 -11.299 1.00 77.19 277 ARG A CA 1
ATOM 2169 C C . ARG A 1 277 ? 10.017 5.919 -10.055 1.00 77.19 277 ARG A C 1
ATOM 2171 O O . ARG A 1 277 ? 10.108 7.140 -10.082 1.00 77.19 277 ARG A O 1
ATOM 2178 N N . THR A 1 278 ? 9.709 5.237 -8.953 1.00 76.00 278 THR A N 1
ATOM 2179 C CA . THR A 1 278 ? 9.303 5.814 -7.654 1.00 76.00 278 THR A CA 1
ATOM 2180 C C . THR A 1 278 ? 7.933 6.491 -7.646 1.00 76.00 278 THR A C 1
ATOM 2182 O O . THR A 1 278 ? 7.436 6.822 -6.566 1.00 76.00 278 THR A O 1
ATOM 2185 N N . GLN A 1 279 ? 7.303 6.656 -8.812 1.00 77.62 279 GLN A N 1
ATOM 2186 C CA . GLN A 1 279 ? 5.982 7.245 -8.905 1.00 77.62 279 GLN A CA 1
ATOM 2187 C C . GLN A 1 279 ? 4.916 6.263 -8.432 1.00 77.62 279 GLN A C 1
ATOM 2189 O O . GLN A 1 279 ? 4.949 5.066 -8.736 1.00 77.62 279 GLN A O 1
ATOM 2194 N N . GLU A 1 280 ? 3.964 6.801 -7.679 1.00 77.25 280 GLU A N 1
ATOM 2195 C CA . GLU A 1 280 ? 2.801 6.060 -7.228 1.00 77.25 280 GLU A CA 1
ATOM 2196 C C . GLU A 1 280 ? 1.898 5.729 -8.420 1.00 77.25 280 GLU A C 1
ATOM 2198 O O . GLU A 1 280 ? 1.747 6.495 -9.372 1.00 77.25 280 GLU A O 1
ATOM 2203 N N . PHE A 1 281 ? 1.317 4.545 -8.369 1.00 78.19 281 PHE A N 1
ATOM 2204 C CA . PHE A 1 281 ? 0.282 4.086 -9.280 1.00 78.19 281 PHE A CA 1
ATOM 2205 C C . PHE A 1 281 ? -0.724 3.328 -8.433 1.00 78.19 281 PHE A C 1
ATOM 2207 O O . PHE A 1 281 ? -0.472 3.036 -7.265 1.00 78.19 281 PHE A O 1
ATOM 2214 N N . GLY A 1 282 ? -1.859 2.958 -8.995 1.00 77.56 282 GLY A N 1
ATOM 2215 C CA . GLY A 1 282 ? -2.826 2.225 -8.208 1.00 77.56 282 GLY A CA 1
ATOM 2216 C C . GLY A 1 282 ? -3.421 1.036 -8.890 1.00 77.56 282 GLY A C 1
ATOM 2217 O O . GLY A 1 282 ? -3.313 0.829 -10.096 1.00 77.56 282 GLY A O 1
ATOM 2218 N N . LEU A 1 283 ? -4.007 0.230 -8.022 1.00 83.56 283 LEU A N 1
ATOM 2219 C CA . LEU A 1 283 ? -4.435 -1.117 -8.285 1.00 83.56 283 LEU A CA 1
ATOM 2220 C C . LEU A 1 283 ? -5.791 -1.295 -7.626 1.00 83.56 283 LEU A C 1
ATOM 2222 O O . LEU A 1 283 ? -5.980 -0.937 -6.463 1.00 83.56 283 LEU A O 1
ATOM 2226 N N . SER A 1 284 ? -6.731 -1.859 -8.363 1.00 83.50 284 SER A N 1
ATOM 2227 C CA . SER A 1 284 ? -8.005 -2.278 -7.802 1.00 83.50 284 SER A CA 1
ATOM 2228 C C . SER A 1 284 ? -8.470 -3.543 -8.498 1.00 83.50 284 SER A C 1
ATOM 2230 O O . SER A 1 284 ? -8.213 -3.750 -9.687 1.00 83.50 284 SER A O 1
ATOM 2232 N N . VAL A 1 285 ? -9.141 -4.398 -7.737 1.00 79.62 285 VAL A N 1
ATOM 2233 C CA . VAL A 1 285 ? -9.822 -5.572 -8.260 1.00 79.62 285 VAL A CA 1
ATOM 2234 C C . VAL A 1 285 ? -11.271 -5.494 -7.809 1.00 79.62 285 VAL A C 1
ATOM 2236 O O . VAL A 1 285 ? -11.552 -5.559 -6.616 1.00 79.62 285 VAL A O 1
ATOM 2239 N N . ALA A 1 286 ? -12.172 -5.330 -8.773 1.00 73.44 286 ALA A N 1
ATOM 2240 C CA . ALA A 1 286 ? -13.616 -5.368 -8.558 1.00 73.44 286 ALA A CA 1
ATOM 2241 C C . ALA A 1 286 ? -14.213 -6.514 -9.391 1.00 73.44 286 ALA A C 1
ATOM 2243 O O . ALA A 1 286 ? -14.091 -7.675 -9.013 1.00 73.44 286 ALA A O 1
ATOM 2244 N N . ASP A 1 287 ? -14.784 -6.209 -10.559 1.00 70.69 287 ASP A N 1
ATOM 2245 C CA . ASP A 1 287 ? -15.127 -7.195 -11.596 1.00 70.69 287 ASP A CA 1
ATOM 2246 C C . ASP A 1 287 ? -13.882 -7.709 -12.335 1.00 70.69 287 ASP A C 1
ATOM 2248 O O . ASP A 1 287 ? -13.826 -8.840 -12.811 1.00 70.69 287 ASP A O 1
ATOM 2252 N N . ARG A 1 288 ? -12.894 -6.828 -12.462 1.00 82.69 288 ARG A N 1
ATOM 2253 C CA . ARG A 1 288 ? -11.691 -6.968 -13.275 1.00 82.69 288 ARG A CA 1
ATOM 2254 C C . ARG A 1 288 ? -10.511 -6.354 -12.542 1.00 82.69 288 ARG A C 1
ATOM 2256 O O . ARG A 1 288 ? -10.682 -5.654 -11.544 1.00 82.69 288 ARG A O 1
ATOM 2263 N N . LEU A 1 289 ? -9.316 -6.598 -13.064 1.00 85.88 289 LEU A N 1
ATOM 2264 C CA . LEU A 1 289 ? -8.098 -5.955 -12.592 1.00 85.88 289 LEU A CA 1
ATOM 2265 C C . LEU A 1 289 ? -7.940 -4.596 -13.282 1.00 85.88 289 LEU A C 1
ATOM 2267 O O . LEU A 1 289 ? -7.930 -4.516 -14.511 1.00 85.88 289 LEU A O 1
ATOM 2271 N N . TRP A 1 290 ? -7.797 -3.542 -12.489 1.00 83.81 290 TRP A N 1
ATOM 2272 C CA . TRP A 1 290 ? -7.645 -2.165 -12.945 1.00 83.81 290 TRP A CA 1
ATOM 2273 C C . TRP A 1 290 ? -6.310 -1.603 -12.475 1.00 83.81 290 TRP A C 1
ATOM 2275 O O . TRP A 1 290 ? -5.938 -1.773 -11.311 1.00 83.81 290 TRP A O 1
ATOM 2285 N N . VAL A 1 291 ? -5.612 -0.916 -13.378 1.00 82.62 291 VAL A N 1
ATOM 2286 C CA . VAL A 1 291 ? -4.377 -0.188 -13.081 1.00 82.62 291 VAL A CA 1
ATOM 2287 C C . VAL A 1 291 ? -4.522 1.241 -13.566 1.00 82.62 291 VAL A C 1
ATOM 2289 O O . VAL A 1 291 ? -4.902 1.476 -14.713 1.00 82.62 291 VAL A O 1
ATOM 2292 N N . LEU A 1 292 ? -4.189 2.183 -12.696 1.00 78.69 292 LEU A N 1
ATOM 2293 C CA . LEU A 1 292 ? -4.111 3.599 -13.017 1.00 78.69 292 LEU A CA 1
ATOM 2294 C C . LEU A 1 292 ? -2.679 4.064 -12.777 1.00 78.69 292 LEU A C 1
ATOM 2296 O O . LEU A 1 292 ? -2.118 3.802 -11.715 1.00 78.69 292 LEU A O 1
ATOM 2300 N N . TYR A 1 293 ? -2.092 4.728 -13.765 1.00 77.94 293 TYR A N 1
ATOM 2301 C CA . TYR A 1 293 ? -0.725 5.223 -13.684 1.00 77.94 293 TYR A CA 1
ATOM 2302 C C . TYR A 1 293 ? -0.527 6.445 -14.578 1.00 77.94 293 TYR A C 1
ATOM 2304 O O . TYR A 1 293 ? -1.233 6.629 -15.571 1.00 77.94 293 TYR A O 1
ATOM 2312 N N . ARG A 1 294 ? 0.488 7.259 -14.288 1.00 74.44 294 ARG A N 1
ATOM 2313 C CA . ARG A 1 294 ? 0.942 8.295 -15.221 1.00 74.44 294 ARG A CA 1
ATOM 2314 C C . ARG A 1 294 ? 1.839 7.662 -16.276 1.00 74.44 294 ARG A C 1
ATOM 2316 O O . ARG A 1 294 ? 2.885 7.089 -15.966 1.00 74.44 294 ARG A O 1
ATOM 2323 N N . ARG A 1 295 ? 1.429 7.767 -17.535 1.00 71.75 295 ARG A N 1
ATOM 2324 C CA . ARG A 1 295 ? 2.256 7.350 -18.665 1.00 71.75 295 ARG A CA 1
ATOM 2325 C C . ARG A 1 295 ? 3.364 8.377 -18.892 1.00 71.75 295 ARG A C 1
ATOM 2327 O O . ARG A 1 295 ? 3.110 9.575 -18.880 1.00 71.75 295 ARG A O 1
ATOM 2334 N N . ILE A 1 296 ? 4.572 7.883 -19.153 1.00 65.69 296 ILE A N 1
ATOM 2335 C CA . ILE A 1 296 ? 5.684 8.685 -19.670 1.00 65.69 296 ILE A CA 1
ATOM 2336 C C . ILE A 1 296 ? 6.061 8.151 -21.045 1.00 65.69 296 ILE A C 1
ATOM 2338 O O . ILE A 1 296 ? 6.513 7.005 -21.171 1.00 65.69 296 ILE A O 1
ATOM 2342 N N . ASP A 1 297 ? 5.905 8.978 -22.075 1.00 60.03 297 ASP A N 1
ATOM 2343 C CA . ASP A 1 297 ? 6.350 8.658 -23.425 1.00 60.03 297 ASP A CA 1
ATOM 2344 C C . ASP A 1 297 ? 7.164 9.781 -24.079 1.00 60.03 297 ASP A C 1
ATOM 2346 O O . ASP A 1 297 ? 7.329 10.876 -23.553 1.00 60.03 297 ASP A O 1
ATOM 2350 N N . CYS A 1 298 ? 7.741 9.448 -25.228 1.00 52.25 298 CYS A N 1
ATOM 2351 C CA . CYS A 1 298 ? 8.655 10.295 -25.984 1.00 52.25 298 CYS A CA 1
ATOM 2352 C C . CYS A 1 298 ? 7.953 11.488 -26.626 1.00 52.25 298 CYS A C 1
ATOM 2354 O O . CYS A 1 298 ? 8.496 12.588 -26.658 1.00 52.25 298 CYS A O 1
ATOM 2356 N N . GLU A 1 299 ? 6.725 11.286 -27.095 1.00 51.44 299 GLU A N 1
ATOM 2357 C CA . GLU A 1 299 ? 5.921 12.327 -27.737 1.00 51.44 299 GLU A CA 1
ATOM 2358 C C . GLU A 1 299 ? 5.447 13.382 -26.727 1.00 51.44 299 GLU A C 1
ATOM 2360 O O . GLU A 1 299 ? 5.113 14.500 -27.105 1.00 51.44 299 GLU A O 1
ATOM 2365 N N . THR A 1 300 ? 5.480 13.058 -25.432 1.00 49.06 300 THR A N 1
ATOM 2366 C CA . THR A 1 300 ? 5.070 13.933 -24.324 1.00 49.06 300 THR A CA 1
ATOM 2367 C C . THR A 1 300 ? 6.239 14.524 -23.558 1.00 49.06 300 THR A C 1
ATOM 2369 O O . THR A 1 300 ? 6.027 15.246 -22.592 1.00 49.06 300 THR A O 1
ATOM 2372 N N . SER A 1 301 ? 7.475 14.272 -23.999 1.00 47.78 301 SER A N 1
ATOM 2373 C CA . SER A 1 301 ? 8.690 14.478 -23.205 1.00 47.78 301 SER A CA 1
ATOM 2374 C C . SER A 1 301 ? 9.304 15.884 -23.273 1.00 47.78 301 SER A C 1
ATOM 2376 O O . SER A 1 301 ? 10.505 16.046 -23.069 1.00 47.78 301 SER A O 1
ATOM 2378 N N . ASN A 1 302 ? 8.495 16.926 -23.496 1.00 51.62 302 ASN A N 1
ATOM 2379 C CA . ASN A 1 302 ? 8.861 18.247 -22.980 1.00 51.62 302 ASN A CA 1
ATOM 2380 C C . ASN A 1 302 ? 8.287 18.368 -21.555 1.00 51.62 302 ASN A C 1
ATOM 2382 O O . ASN A 1 302 ? 7.210 17.847 -21.264 1.00 51.62 302 ASN A O 1
ATOM 2386 N N . TYR A 1 303 ? 9.032 18.980 -20.634 1.00 47.34 303 TYR A N 1
ATOM 2387 C CA . TYR A 1 303 ? 8.655 19.058 -19.214 1.00 47.34 303 TYR A CA 1
ATOM 2388 C C . TYR A 1 303 ? 7.246 19.654 -19.020 1.00 47.34 303 TYR A C 1
ATOM 2390 O O . TYR A 1 303 ? 6.478 19.181 -18.184 1.00 47.34 303 TYR A O 1
ATOM 2398 N N . GLU A 1 304 ? 6.851 20.597 -19.884 1.00 49.19 304 GLU A N 1
ATOM 2399 C CA . GLU A 1 304 ? 5.495 21.155 -19.928 1.00 49.19 304 GLU A CA 1
ATOM 2400 C C . GLU A 1 304 ? 4.399 20.160 -20.375 1.00 49.19 304 GLU A C 1
ATOM 2402 O O . GLU A 1 304 ? 3.236 20.346 -20.021 1.00 49.19 304 GLU A O 1
ATOM 2407 N N . MET A 1 305 ? 4.704 19.115 -21.153 1.00 48.25 305 MET A N 1
ATOM 2408 C CA . MET A 1 305 ? 3.742 18.127 -21.668 1.00 48.25 305 MET A CA 1
ATOM 2409 C C . MET A 1 305 ? 3.648 16.866 -20.814 1.00 48.25 305 MET A C 1
ATOM 2411 O O . MET A 1 305 ? 2.542 16.339 -20.689 1.00 48.25 305 MET A O 1
ATOM 2415 N N . LEU A 1 306 ? 4.733 16.439 -20.156 1.00 49.25 306 LEU A N 1
ATOM 2416 C CA . LEU A 1 306 ? 4.674 15.419 -19.094 1.00 49.25 306 LEU A CA 1
ATOM 2417 C C . LEU A 1 306 ? 3.740 15.867 -17.975 1.00 49.25 306 LEU A C 1
ATOM 2419 O O . LEU A 1 306 ? 2.983 15.079 -17.410 1.00 49.25 306 LEU A O 1
ATOM 2423 N N . GLN A 1 307 ? 3.765 17.166 -17.707 1.00 48.88 307 GLN A N 1
ATOM 2424 C CA . GLN A 1 307 ? 2.830 17.866 -16.853 1.00 48.88 307 GLN A CA 1
ATOM 2425 C C . GLN A 1 307 ? 1.383 17.804 -17.403 1.00 48.88 307 GLN A C 1
ATOM 2427 O O . GLN A 1 307 ? 0.450 17.496 -16.668 1.00 48.88 307 GLN A O 1
ATOM 2432 N N . ARG A 1 308 ? 1.156 17.998 -18.706 1.00 47.84 308 ARG A N 1
ATOM 2433 C CA . ARG A 1 308 ? -0.204 18.131 -19.275 1.00 47.84 308 ARG A CA 1
ATOM 2434 C C . ARG A 1 308 ? -0.957 16.829 -19.567 1.00 47.84 308 ARG A C 1
ATOM 2436 O O . ARG A 1 308 ? -2.163 16.914 -19.812 1.00 47.84 308 ARG A O 1
ATOM 2443 N N . GLN A 1 309 ? -0.318 15.660 -19.603 1.00 55.44 309 GLN A N 1
ATOM 2444 C CA . GLN A 1 309 ? -1.052 14.404 -19.801 1.00 55.44 309 GLN A CA 1
ATOM 2445 C C . GLN A 1 309 ? -1.676 13.912 -18.495 1.00 55.44 309 GLN A C 1
ATOM 2447 O O . GLN A 1 309 ? -1.001 13.816 -17.475 1.00 55.44 309 GLN A O 1
ATOM 2452 N N . GLY A 1 310 ? -2.983 13.631 -18.527 1.00 59.00 310 GLY A N 1
ATOM 2453 C CA . GLY A 1 310 ? -3.684 13.012 -17.406 1.00 59.00 310 GLY A CA 1
ATOM 2454 C C . GLY A 1 310 ? -3.225 11.584 -17.147 1.00 59.00 310 GLY A C 1
ATOM 2455 O O . GLY A 1 310 ? -2.476 10.989 -17.925 1.00 59.00 310 GLY A O 1
ATOM 2456 N N . GLU A 1 311 ? -3.695 11.018 -16.044 1.00 68.38 311 GLU A N 1
ATOM 2457 C CA . GLU A 1 311 ? -3.443 9.615 -15.747 1.00 68.38 311 GLU A CA 1
ATOM 2458 C C . GLU A 1 311 ? -4.091 8.690 -16.776 1.00 68.38 311 GLU A C 1
ATOM 2460 O O . GLU A 1 311 ? -5.107 9.004 -17.399 1.00 68.38 311 GLU A O 1
ATOM 2465 N N . VAL A 1 312 ? -3.490 7.521 -16.942 1.00 71.19 312 VAL A N 1
ATOM 2466 C CA . VAL A 1 312 ? -3.913 6.502 -17.884 1.00 71.19 312 VAL A CA 1
ATOM 2467 C C . VAL A 1 312 ? -4.445 5.306 -17.110 1.00 71.19 312 VAL A C 1
ATOM 2469 O O . VAL A 1 312 ? -3.781 4.773 -16.220 1.00 71.19 312 VAL A O 1
ATOM 2472 N N . MET A 1 313 ? -5.649 4.873 -17.470 1.00 74.12 313 MET A N 1
ATOM 2473 C CA . MET A 1 313 ? -6.303 3.707 -16.896 1.00 74.12 313 MET A CA 1
ATOM 2474 C C . MET A 1 313 ? -6.297 2.545 -17.887 1.00 74.12 313 MET A C 1
ATOM 2476 O O . MET A 1 313 ? -6.727 2.683 -19.034 1.00 74.12 313 MET A O 1
ATOM 2480 N N . LEU A 1 314 ? -5.850 1.384 -17.417 1.00 75.50 314 LEU A N 1
ATOM 2481 C CA . LEU A 1 314 ? -5.922 0.113 -18.127 1.00 75.50 314 LEU A CA 1
ATOM 2482 C C . LEU A 1 314 ? -6.750 -0.876 -17.318 1.00 75.50 314 LEU A C 1
ATOM 2484 O O . LEU A 1 314 ? -6.710 -0.907 -16.085 1.00 75.50 314 LEU A O 1
ATOM 2488 N N . ARG A 1 315 ? -7.462 -1.734 -18.037 1.00 77.56 315 ARG A N 1
ATOM 2489 C CA . ARG A 1 315 ? -8.257 -2.816 -17.470 1.00 77.56 315 ARG A CA 1
ATOM 2490 C C . ARG A 1 315 ? -7.816 -4.136 -18.062 1.00 77.56 315 ARG A C 1
ATOM 2492 O O . ARG A 1 315 ? -7.725 -4.247 -19.277 1.00 77.56 315 ARG A O 1
ATOM 2499 N N . TYR A 1 316 ? -7.621 -5.146 -17.231 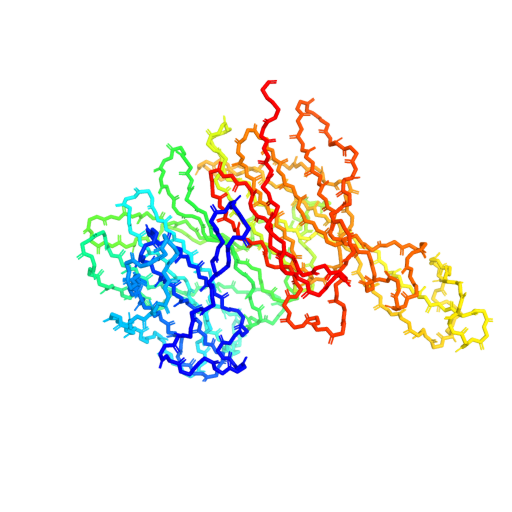1.00 79.81 316 TYR A N 1
ATOM 2500 C CA . TYR A 1 316 ? -7.390 -6.504 -17.695 1.00 79.81 316 TYR A CA 1
ATOM 2501 C C . TYR A 1 316 ? -8.652 -7.349 -17.561 1.00 79.81 316 TYR A C 1
ATOM 2503 O O . TYR A 1 316 ? -9.244 -7.430 -16.483 1.00 79.81 316 TYR A O 1
ATOM 2511 N N . ASN A 1 317 ? -9.047 -7.987 -18.658 1.00 80.75 317 ASN A N 1
ATOM 2512 C CA . ASN A 1 317 ? -10.198 -8.877 -18.725 1.00 80.75 317 ASN A CA 1
ATOM 2513 C C . ASN A 1 317 ? -9.927 -10.001 -19.727 1.00 80.75 317 ASN A C 1
ATOM 2515 O O . ASN A 1 317 ? -9.390 -9.737 -20.799 1.00 80.75 317 ASN A O 1
ATOM 2519 N N . ASP A 1 318 ? -10.321 -11.229 -19.394 1.00 80.06 318 ASP A N 1
ATOM 2520 C CA . ASP A 1 318 ? -10.301 -12.377 -20.315 1.00 80.06 318 ASP A CA 1
ATOM 2521 C C . ASP A 1 318 ? -8.974 -12.577 -21.073 1.00 80.06 318 ASP A C 1
ATOM 2523 O O . ASP A 1 318 ? -8.953 -12.858 -22.269 1.00 80.06 318 ASP A O 1
ATOM 2527 N N . GLY A 1 319 ? -7.839 -12.424 -20.383 1.00 82.25 319 GLY A N 1
ATOM 2528 C CA . GLY A 1 319 ? -6.521 -12.672 -20.980 1.00 82.25 319 GLY A CA 1
ATOM 2529 C C . GLY A 1 319 ? -5.859 -11.458 -21.638 1.00 82.25 319 GLY A C 1
ATOM 2530 O O . GLY A 1 319 ? -4.706 -11.561 -22.052 1.00 82.25 319 GLY A O 1
ATOM 2531 N N . ALA A 1 320 ? -6.545 -10.314 -21.731 1.00 86.94 320 ALA A N 1
ATOM 2532 C CA . ALA A 1 320 ? -6.050 -9.142 -22.446 1.00 86.94 320 ALA A CA 1
ATOM 2533 C C . ALA A 1 320 ? -6.198 -7.840 -21.646 1.00 86.94 320 ALA A C 1
ATOM 2535 O O . ALA A 1 320 ? -7.152 -7.640 -20.891 1.00 86.94 320 ALA A O 1
ATOM 2536 N N . TRP A 1 321 ? -5.243 -6.931 -21.844 1.00 88.31 321 TRP A N 1
ATOM 2537 C CA . TRP A 1 321 ? -5.351 -5.545 -21.398 1.00 88.31 321 TRP A CA 1
ATOM 2538 C C . TRP A 1 321 ? -6.181 -4.739 -22.400 1.00 88.31 321 TRP A C 1
ATOM 2540 O O . TRP A 1 321 ? -6.087 -4.952 -23.606 1.00 88.31 321 TRP A O 1
ATOM 2550 N N . SER A 1 322 ? -6.999 -3.820 -21.897 1.00 86.62 322 SER A N 1
ATOM 2551 C CA . SER A 1 322 ? -7.720 -2.848 -22.711 1.00 86.62 322 SER A CA 1
ATOM 2552 C C . SER A 1 322 ? -6.762 -1.858 -23.364 1.00 86.62 322 SER A C 1
ATOM 2554 O O . SER A 1 322 ? -5.649 -1.643 -22.878 1.00 86.62 322 SER A O 1
ATOM 2556 N N . GLU A 1 323 ? -7.255 -1.160 -24.386 1.00 83.75 323 GLU A N 1
ATOM 2557 C CA . GLU A 1 323 ? -6.605 0.067 -24.835 1.00 83.75 323 GLU A CA 1
ATOM 2558 C C . GLU A 1 323 ? -6.499 1.076 -23.675 1.00 83.75 323 GLU A C 1
ATOM 2560 O O . GLU A 1 323 ? -7.401 1.123 -22.820 1.00 83.75 323 GLU A O 1
ATOM 2565 N N . PRO A 1 324 ? -5.416 1.870 -23.610 1.00 80.69 324 PRO A N 1
ATOM 2566 C CA . PRO A 1 324 ? -5.243 2.847 -22.549 1.00 80.69 324 PRO A CA 1
ATOM 2567 C C . PRO A 1 324 ? -6.284 3.970 -22.611 1.00 80.69 324 PRO A C 1
ATOM 2569 O O . PRO A 1 324 ? -6.411 4.656 -23.626 1.00 80.69 324 PRO A O 1
ATOM 2572 N N . LEU A 1 325 ? -7.001 4.203 -21.509 1.00 78.25 325 LEU A N 1
ATOM 2573 C CA . LEU A 1 325 ? -7.954 5.306 -21.385 1.00 78.25 325 LEU A CA 1
ATOM 2574 C C . LEU A 1 325 ? -7.308 6.488 -20.657 1.00 78.25 325 LEU A C 1
ATOM 2576 O O . LEU A 1 325 ? -6.966 6.378 -19.483 1.00 78.25 325 LEU A O 1
ATOM 2580 N N . ILE A 1 326 ? -7.178 7.629 -21.336 1.00 76.38 326 ILE A N 1
ATOM 2581 C CA . ILE A 1 326 ? -6.648 8.864 -20.741 1.00 76.38 326 ILE A CA 1
ATOM 2582 C C . ILE A 1 326 ? -7.751 9.559 -19.939 1.00 76.38 326 ILE A C 1
ATOM 2584 O O . ILE A 1 326 ? -8.791 9.939 -20.483 1.00 76.38 326 ILE A O 1
ATOM 2588 N N . LEU A 1 327 ? -7.503 9.771 -18.651 1.00 69.19 327 LEU A N 1
ATOM 2589 C CA . LEU A 1 327 ? -8.390 10.481 -17.742 1.00 69.19 327 LEU A CA 1
ATOM 2590 C C . LEU A 1 327 ? -8.032 11.981 -17.737 1.00 69.19 327 LEU A C 1
ATOM 2592 O O . LEU A 1 327 ? -7.367 12.491 -16.847 1.00 69.19 327 LEU A O 1
ATOM 2596 N N . GLY A 1 328 ? -8.461 12.720 -18.761 1.00 66.12 328 GLY A N 1
ATOM 2597 C CA . GLY A 1 328 ? -8.321 14.186 -18.805 1.00 66.12 328 GLY A CA 1
ATOM 2598 C C . GLY A 1 328 ? -6.876 14.718 -18.879 1.00 66.12 328 GLY A C 1
ATOM 2599 O O . GLY A 1 328 ? -5.976 14.049 -19.379 1.00 66.12 328 GLY A O 1
ATOM 2600 N N . LYS A 1 329 ? -6.668 15.970 -18.444 1.00 64.00 329 LYS A N 1
ATOM 2601 C CA . LYS A 1 329 ? -5.357 16.649 -18.357 1.00 64.00 329 LYS A CA 1
ATOM 2602 C C . LYS A 1 329 ? -5.135 17.159 -16.935 1.00 64.00 329 LYS A C 1
ATOM 2604 O O . LYS A 1 329 ? -6.028 17.827 -16.420 1.00 64.00 329 LYS A O 1
ATOM 2609 N N . LEU A 1 330 ? -3.978 16.884 -16.334 1.00 61.22 330 LEU A N 1
ATOM 2610 C CA . LEU A 1 330 ? -3.630 17.303 -14.967 1.00 61.22 330 LEU A CA 1
ATOM 2611 C C . LEU A 1 330 ? -3.384 18.822 -14.855 1.00 61.22 330 LEU A C 1
ATOM 2613 O O . LEU A 1 330 ? -2.878 19.447 -15.788 1.00 61.22 330 LEU A O 1
ATOM 2617 N N . ASP A 1 331 ? -3.740 19.411 -13.705 1.00 57.16 331 ASP A N 1
ATOM 2618 C CA . ASP A 1 331 ? -3.319 20.768 -13.304 1.00 57.16 331 ASP A CA 1
ATOM 2619 C C . ASP A 1 331 ? -1.961 20.715 -12.591 1.00 57.16 331 ASP A C 1
ATOM 2621 O O . ASP A 1 331 ? -1.829 20.159 -11.498 1.00 57.16 331 ASP A O 1
ATOM 2625 N N . VAL A 1 332 ? -0.956 21.306 -13.229 1.00 51.78 332 VAL A N 1
ATOM 2626 C CA . VAL A 1 332 ? 0.467 21.112 -12.911 1.00 51.78 332 VAL A CA 1
ATOM 2627 C C . VAL A 1 332 ? 1.072 22.231 -12.090 1.00 51.78 332 VAL A C 1
ATOM 2629 O O . VAL A 1 332 ? 2.055 22.025 -11.391 1.00 51.78 332 VAL A O 1
ATOM 2632 N N . GLU A 1 333 ? 0.445 23.405 -12.079 1.00 49.41 333 GLU A N 1
ATOM 2633 C CA . GLU A 1 333 ? 0.903 24.528 -11.254 1.00 49.41 333 GLU A CA 1
ATOM 2634 C C . GLU A 1 333 ? 0.650 24.275 -9.758 1.00 49.41 333 GLU A C 1
ATOM 2636 O O . GLU A 1 333 ? 1.206 24.948 -8.889 1.00 49.41 333 GLU A O 1
ATOM 2641 N N . LYS A 1 334 ? -0.197 23.289 -9.441 1.00 50.00 334 LYS A N 1
ATOM 2642 C CA . LYS A 1 334 ? -0.614 22.923 -8.081 1.00 50.00 334 LYS A CA 1
ATOM 2643 C C . LYS A 1 334 ? -0.335 21.449 -7.761 1.00 50.00 334 LYS A C 1
ATOM 2645 O O . LYS A 1 334 ? -1.010 20.883 -6.899 1.00 50.00 334 LYS A O 1
ATOM 2650 N N . GLU A 1 335 ? 0.682 20.864 -8.408 1.00 45.62 335 GLU A N 1
ATOM 2651 C CA . GLU A 1 335 ? 1.092 19.439 -8.408 1.00 45.62 335 GLU A CA 1
ATOM 2652 C C . GLU A 1 335 ? 1.342 18.797 -7.022 1.00 45.62 335 GLU A C 1
ATOM 2654 O O . GLU A 1 335 ? 1.541 17.591 -6.926 1.00 45.62 335 GLU A O 1
ATOM 2659 N N . TYR A 1 336 ? 1.238 19.541 -5.916 1.00 39.97 336 TYR A N 1
ATOM 2660 C CA . TYR A 1 336 ? 1.340 19.002 -4.550 1.00 39.97 336 TYR A CA 1
ATOM 2661 C C . TYR A 1 336 ? 0.244 17.983 -4.169 1.00 39.97 336 TYR A C 1
ATOM 2663 O O . TYR A 1 336 ? 0.304 17.414 -3.081 1.00 39.97 336 TYR A O 1
ATOM 2671 N N . TYR A 1 337 ? -0.750 17.749 -5.033 1.00 38.94 337 TYR A N 1
ATOM 2672 C CA . TYR A 1 337 ? -1.833 16.776 -4.829 1.00 38.94 337 TYR A CA 1
ATOM 2673 C C . TYR A 1 337 ? -2.050 15.858 -6.044 1.00 38.94 337 TYR A C 1
ATOM 2675 O O . TYR A 1 337 ? -3.171 15.395 -6.260 1.00 38.94 337 TYR A O 1
ATOM 2683 N N . GLY A 1 338 ? -1.013 15.651 -6.867 1.00 33.47 338 GLY A N 1
ATOM 2684 C CA . GLY A 1 338 ? -1.071 14.808 -8.063 1.00 33.47 338 GLY A CA 1
ATOM 2685 C C . GLY A 1 338 ? -1.543 13.393 -7.731 1.00 33.47 338 GLY A C 1
ATOM 2686 O O . GLY A 1 338 ? -0.805 12.635 -7.120 1.00 33.47 338 GLY A O 1
ATOM 2687 N N . ALA A 1 339 ? -2.796 13.113 -8.095 1.00 40.66 339 ALA A N 1
ATOM 2688 C CA . ALA A 1 339 ? -3.481 11.826 -8.097 1.00 40.66 339 ALA A CA 1
ATOM 2689 C C . ALA A 1 339 ? -3.101 10.828 -6.990 1.00 40.66 339 ALA A C 1
ATOM 2691 O O . ALA A 1 339 ? -2.188 10.017 -7.113 1.00 40.66 339 ALA A O 1
ATOM 2692 N N . SER A 1 340 ? -3.878 10.822 -5.910 1.00 40.19 340 SER A N 1
ATOM 2693 C CA . SER A 1 340 ? -3.865 9.698 -4.974 1.00 40.19 340 SER A CA 1
ATOM 2694 C C . SER A 1 340 ? -4.955 8.714 -5.382 1.00 40.19 340 SER A C 1
ATOM 2696 O O . SER A 1 340 ? -6.136 9.080 -5.412 1.00 40.19 340 SER A O 1
ATOM 2698 N N . LEU A 1 341 ? -4.594 7.456 -5.650 1.00 41.53 341 LEU A N 1
ATOM 2699 C CA . LEU A 1 341 ? -5.601 6.403 -5.634 1.00 41.53 341 LEU A CA 1
ATOM 2700 C C . LEU A 1 341 ? -6.113 6.226 -4.217 1.00 41.53 341 LEU A C 1
ATOM 2702 O O . LEU A 1 341 ? -5.369 5.896 -3.297 1.00 41.53 341 LEU A O 1
ATOM 2706 N N . PHE A 1 342 ? -7.424 6.347 -4.078 1.00 44.34 342 PHE A N 1
ATOM 2707 C CA . PHE A 1 342 ? -8.121 5.798 -2.937 1.00 44.34 342 PHE A CA 1
ATOM 2708 C C . PHE A 1 342 ? -8.355 4.326 -3.275 1.00 44.34 342 PHE A C 1
ATOM 2710 O O . PHE A 1 342 ? -9.205 4.007 -4.110 1.00 44.34 342 PHE A O 1
ATOM 2717 N N . SER A 1 343 ? -7.582 3.420 -2.673 1.00 42.25 343 SER A N 1
ATOM 2718 C CA . SER A 1 343 ? -7.844 1.986 -2.797 1.00 42.25 343 SER A CA 1
ATOM 2719 C C . SER A 1 343 ? -9.193 1.675 -2.134 1.00 42.25 343 SER A C 1
ATOM 2721 O O . SER A 1 343 ? -9.334 1.540 -0.922 1.00 42.25 343 SER A O 1
ATOM 2723 N N . SER A 1 344 ? -10.245 1.620 -2.947 1.00 38.62 344 SER A N 1
ATOM 2724 C CA . SER A 1 344 ? -11.542 1.095 -2.537 1.00 38.62 344 SER A CA 1
ATOM 2725 C C . SER A 1 344 ? -11.633 -0.357 -3.018 1.00 38.62 344 SER A C 1
ATOM 2727 O O . SER A 1 344 ? -11.505 -0.607 -4.221 1.00 38.62 344 SER A O 1
ATOM 2729 N N . PRO A 1 345 ? -11.842 -1.329 -2.109 1.00 40.19 345 PRO A N 1
ATOM 2730 C CA . PRO A 1 345 ? -11.959 -2.745 -2.458 1.00 40.19 345 PRO A CA 1
ATOM 2731 C C . PRO A 1 345 ? -13.296 -3.103 -3.132 1.00 40.19 345 PRO A C 1
ATOM 2733 O O . PRO A 1 345 ? -13.497 -4.257 -3.489 1.00 40.19 345 PRO A O 1
ATOM 2736 N N . TYR A 1 346 ? -14.222 -2.148 -3.286 1.00 42.28 346 TYR A N 1
ATOM 2737 C CA . TYR A 1 346 ? -15.556 -2.399 -3.851 1.00 42.28 346 TYR A CA 1
ATOM 2738 C C . TYR A 1 346 ? -15.754 -1.770 -5.235 1.00 42.28 346 TYR A C 1
ATOM 2740 O O . TYR A 1 346 ? -16.429 -2.355 -6.076 1.00 42.28 346 TYR A O 1
ATOM 2748 N N . GLN A 1 347 ? -15.162 -0.597 -5.478 1.00 52.94 347 GLN A N 1
ATOM 2749 C CA . GLN A 1 347 ? -15.198 0.121 -6.757 1.00 52.94 347 GLN A CA 1
ATOM 2750 C C . GLN A 1 347 ? -13.942 0.993 -6.877 1.00 52.94 347 GLN A C 1
ATOM 2752 O O . GLN A 1 347 ? -13.689 1.771 -5.953 1.00 52.94 347 GLN A O 1
ATOM 2757 N N . PRO A 1 348 ? -13.167 0.912 -7.975 1.00 57.44 348 PRO A N 1
ATOM 2758 C CA . PRO A 1 348 ? -12.027 1.796 -8.179 1.00 57.44 348 PRO A CA 1
ATOM 2759 C C . PRO A 1 348 ? -12.496 3.256 -8.261 1.00 57.44 348 PRO A C 1
ATOM 2761 O O . PRO A 1 348 ? -13.293 3.616 -9.131 1.00 57.44 348 PRO A O 1
ATOM 2764 N N . HIS A 1 349 ? -12.001 4.083 -7.342 1.00 59.34 349 HIS A N 1
ATOM 2765 C CA . HIS A 1 349 ? -12.246 5.520 -7.287 1.00 59.34 349 HIS A CA 1
ATOM 2766 C C . HIS A 1 349 ? -10.932 6.267 -7.501 1.00 59.34 349 HIS A C 1
ATOM 2768 O O . HIS A 1 349 ? -9.936 5.989 -6.830 1.00 59.34 349 HIS A O 1
ATOM 2774 N N . PHE A 1 350 ? -10.949 7.247 -8.398 1.00 61.53 350 PHE A N 1
ATOM 2775 C CA . PHE A 1 350 ? -9.771 8.035 -8.744 1.00 61.53 350 PHE A CA 1
ATOM 2776 C C . PHE A 1 350 ? -10.058 9.504 -8.515 1.00 61.53 350 PHE A C 1
ATOM 2778 O O . PHE A 1 350 ? -11.064 10.017 -8.996 1.00 61.53 350 PHE A O 1
ATOM 2785 N N . LEU A 1 351 ? -9.189 10.176 -7.773 1.00 56.28 351 LEU A N 1
ATOM 2786 C CA . LEU A 1 351 ? -9.349 11.583 -7.457 1.00 56.28 351 LEU A CA 1
ATOM 2787 C C . LEU A 1 351 ? -8.229 12.367 -8.130 1.00 56.28 351 LEU A C 1
ATOM 2789 O O . LEU A 1 351 ? -7.061 12.177 -7.804 1.00 56.28 351 LEU A O 1
ATOM 2793 N N . MET A 1 352 ? -8.580 13.263 -9.046 1.00 62.44 352 MET A N 1
ATOM 2794 C CA . MET A 1 352 ? -7.593 13.995 -9.833 1.00 62.44 352 MET A CA 1
ATOM 2795 C C . MET A 1 352 ? -7.984 15.455 -10.006 1.00 62.44 352 MET A C 1
ATOM 2797 O O . MET A 1 352 ? -9.129 15.763 -10.328 1.00 62.44 352 MET A O 1
ATOM 2801 N N . ARG A 1 353 ? -7.025 16.369 -9.826 1.00 59.44 353 ARG A N 1
ATOM 2802 C CA . ARG A 1 353 ? -7.220 17.770 -10.205 1.00 59.44 353 ARG A CA 1
ATOM 2803 C C . ARG A 1 353 ? -6.946 17.936 -11.697 1.00 59.44 353 ARG A C 1
ATOM 2805 O O . ARG A 1 353 ? -5.820 17.704 -12.133 1.00 59.44 353 ARG A O 1
ATOM 2812 N N . LEU A 1 354 ? -7.963 18.319 -12.463 1.00 63.41 354 LEU A N 1
ATOM 2813 C CA . LEU A 1 354 ? -7.823 18.552 -13.900 1.00 63.41 354 LEU A CA 1
ATOM 2814 C C . LEU A 1 354 ? -7.456 20.009 -14.193 1.00 63.41 354 LEU A C 1
ATOM 2816 O O . LEU A 1 354 ? -7.595 20.878 -13.336 1.00 63.41 354 LEU A O 1
ATOM 2820 N N . ASN A 1 355 ? -7.036 20.284 -15.428 1.00 65.69 355 ASN A N 1
ATOM 2821 C CA . ASN A 1 355 ? -6.644 21.606 -15.931 1.00 65.69 355 ASN A CA 1
ATOM 2822 C C . ASN A 1 355 ? -7.746 22.687 -15.879 1.00 65.69 355 ASN A C 1
ATOM 2824 O O . ASN A 1 355 ? -7.471 23.852 -16.157 1.00 65.69 355 ASN A O 1
ATOM 2828 N N . ASP A 1 356 ? -8.980 22.323 -15.525 1.00 66.31 356 ASP A N 1
ATOM 2829 C CA . ASP A 1 356 ? -10.047 23.262 -15.166 1.00 66.31 356 ASP A CA 1
ATOM 2830 C C . ASP A 1 356 ? -9.915 23.794 -13.722 1.00 66.31 356 ASP A C 1
ATOM 2832 O O . ASP A 1 356 ? -10.745 24.579 -13.259 1.00 66.31 356 ASP A O 1
ATOM 2836 N N . GLY A 1 357 ? -8.877 23.360 -13.003 1.00 60.69 357 GLY A N 1
ATOM 2837 C CA . GLY A 1 357 ? -8.578 23.708 -11.622 1.00 60.69 357 GLY A CA 1
ATOM 2838 C C . GLY A 1 357 ? -9.449 22.982 -10.595 1.00 60.69 357 GLY A C 1
ATOM 2839 O O . GLY A 1 357 ? -9.290 23.239 -9.397 1.00 60.69 357 GLY A O 1
ATOM 2840 N N . LYS A 1 358 ? -10.357 22.089 -11.012 1.00 58.25 358 LYS A N 1
ATOM 2841 C CA . LYS A 1 358 ? -11.294 21.367 -10.136 1.00 58.25 358 LYS A CA 1
ATOM 2842 C C . LYS A 1 358 ? -10.806 19.959 -9.832 1.00 58.25 358 LYS A C 1
ATOM 2844 O O . LYS A 1 358 ? -9.980 19.404 -10.549 1.00 58.25 358 LYS A O 1
ATOM 2849 N N . LEU A 1 359 ? -11.314 19.393 -8.743 1.00 56.41 359 LEU A N 1
ATOM 2850 C CA . LEU A 1 359 ? -11.039 18.029 -8.318 1.00 56.41 359 LEU A CA 1
ATOM 2851 C C . LEU A 1 359 ? -12.142 17.111 -8.861 1.00 56.41 359 LEU A C 1
ATOM 2853 O O . LEU A 1 359 ? -13.321 17.348 -8.634 1.00 56.41 359 LEU A O 1
ATOM 2857 N N . HIS A 1 360 ? -11.766 16.069 -9.588 1.00 56.62 360 HIS A N 1
ATOM 2858 C CA . HIS A 1 360 ? -12.690 15.145 -10.235 1.00 56.62 360 HIS A CA 1
ATOM 2859 C C . HIS A 1 360 ? -12.583 13.781 -9.572 1.00 56.62 3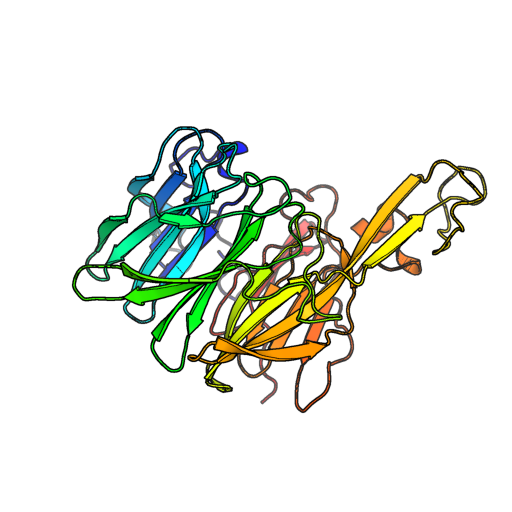60 HIS A C 1
ATOM 2861 O O . HIS A 1 360 ? -11.478 13.267 -9.400 1.00 56.62 360 HIS A O 1
ATOM 2867 N N . LEU A 1 361 ? -13.729 13.205 -9.205 1.00 62.44 361 LEU A N 1
ATOM 2868 C CA . LEU A 1 361 ? -13.831 11.799 -8.837 1.00 62.44 361 LEU A CA 1
ATOM 2869 C C . LEU A 1 361 ? -14.250 11.000 -10.074 1.00 62.44 361 LEU A C 1
ATOM 2871 O O . LEU A 1 361 ? -15.346 11.198 -10.596 1.00 62.44 361 LEU A O 1
ATOM 2875 N N . PHE A 1 362 ? -13.409 10.069 -10.501 1.00 64.62 362 PHE A N 1
ATOM 2876 C CA . PHE A 1 362 ? -13.743 9.084 -11.518 1.00 64.62 362 PHE A CA 1
ATOM 2877 C C . PHE A 1 362 ? -14.088 7.762 -10.839 1.00 64.62 362 PHE A C 1
ATOM 2879 O O . PHE A 1 362 ? -13.307 7.233 -10.051 1.00 64.62 362 PHE A O 1
ATOM 2886 N N . GLU A 1 363 ? -15.261 7.230 -11.159 1.00 65.19 363 GLU A N 1
ATOM 2887 C CA . GLU A 1 363 ? -15.713 5.910 -10.726 1.00 65.19 363 GLU A CA 1
ATOM 2888 C C . GLU A 1 363 ? -15.594 4.947 -11.910 1.00 65.19 363 GLU A C 1
ATOM 2890 O O . GLU A 1 363 ? -16.242 5.141 -12.944 1.00 65.19 363 GLU A O 1
ATOM 2895 N N . ALA A 1 364 ? -14.777 3.899 -11.777 1.00 62.19 364 ALA A N 1
ATOM 2896 C CA . ALA A 1 364 ? -14.789 2.811 -12.749 1.00 62.19 364 ALA A CA 1
ATOM 2897 C C . ALA A 1 364 ? -16.054 1.969 -12.540 1.00 62.19 364 ALA A C 1
ATOM 2899 O O . ALA A 1 364 ? -16.152 1.189 -11.592 1.00 62.19 364 ALA A O 1
ATOM 2900 N N . LYS A 1 365 ? -17.031 2.122 -13.438 1.00 58.59 365 LYS A N 1
ATOM 2901 C CA . LYS A 1 365 ? -18.241 1.292 -13.454 1.00 58.59 365 LYS A CA 1
ATOM 2902 C C . LYS A 1 365 ? -18.011 0.031 -14.278 1.00 58.59 365 LYS A C 1
ATOM 2904 O O . LYS A 1 365 ? -17.470 0.094 -15.386 1.00 58.59 365 LYS A O 1
ATOM 2909 N N . SER A 1 366 ? -18.460 -1.110 -13.762 1.00 50.88 366 SER A N 1
ATOM 2910 C CA . SER A 1 366 ? -18.563 -2.319 -14.569 1.00 50.88 366 SER A CA 1
ATOM 2911 C C . SER A 1 366 ? -19.576 -2.079 -15.693 1.00 50.88 366 SER A C 1
ATOM 2913 O O . SER A 1 366 ? -20.670 -1.555 -15.486 1.00 50.88 366 SER A O 1
ATOM 2915 N N . SER A 1 367 ? -19.191 -2.431 -16.916 1.00 47.16 367 SER A N 1
ATOM 2916 C CA . SER A 1 367 ? -20.157 -2.631 -17.999 1.00 47.16 367 SER A CA 1
ATOM 2917 C C . SER A 1 367 ? -20.881 -3.936 -17.684 1.00 47.16 367 SER A C 1
ATOM 2919 O O . SER A 1 367 ? -20.219 -4.974 -17.647 1.00 47.16 367 SER A O 1
ATOM 2921 N N . HIS A 1 368 ? -22.179 -3.855 -17.382 1.00 38.53 368 HIS A N 1
ATOM 2922 C CA . HIS A 1 368 ? -23.056 -5.023 -17.289 1.00 38.53 368 HIS A CA 1
ATOM 2923 C C . HIS A 1 368 ? -23.163 -5.754 -18.623 1.00 38.53 368 HIS A C 1
ATOM 2925 O O . HIS A 1 368 ? -23.163 -5.060 -19.668 1.00 38.53 368 HIS A O 1
#

Sequence (368 aa):
MYDGSGNESHIPLPDRIDLNDRANTEYLLASPTDLWIWSGVLGQAALRHYRLLTNGRSRLPDKAVRVSITKVGDEETRPGALLKLASGGIIAVWHQFRYHLDRRLDMGFAYVNPKGGITTNYPISAPGREGTPVATRWAMAQHPADGSIWAFFKRDSYHEISALHLTETAKGIKLDWVKTDFIGRNDGIHEPEGEYPYLTAVADSGNNSIALAYQNKRSEILYATDGDGNLMNGSCGQSLSQRMEPYFFAKRSLVSIVRITADGRKAFQDFPGLVERTQEFGLSVADRLWVLYRRIDCETSNYEMLQRQGEVMLRYNDGAWSEPLILGKLDVEKEYYGASLFSSPYQPHFLMRLNDGKLHLFEAKSSH

Organism: Geobacter metallireducens (strain ATCC 53774 / DSM 7210 / GS-15) (NCBI:txid269799)

Secondary structure (DSSP, 8-state):
-B-SSS-B-----SS---HHHHTT-EEEEEETTEEEEEE-SSSSEEEEEEEEE--SS-SS--EEEEEEEEEES-TTEEEEEEEE-TTS-EEEEEEE----TT--EEEEEEEE-TTS-EEEEEEEEEP-SSS-SS-EEEEEEE-TTT--EEEEEEETT-S-EEEEEEEEETTEEEEEEEEEEEESGGGGGGPBPSS---EEEEEETTTTEEEEEEEEEEEEEEEE--SSSS-SSPPS---TT--PPPSEEEEEEEEEEEEE-TT--EEEEEEEEEEETT---EEEESSSEEEEE-B--STT-SHHHHHHPPEEEEEEETTEEPPPEEE--B--TTGGG--EEE--SSS-EEEEEBTTS-EEEEE-----

Radius of gyration: 20.98 Å; chains: 1; bounding box: 56×45×53 Å

Foldseek 3Di:
DDDVPPDDEDEDDPDPCDPQFPVQKDKDALDLQWIWIWTGHFWFIKIWIWGFDPPPPDPHGHYIDTPDIDTHDTRQKGWADWDQFPQSKIKTKIWGLDFDPQLKIWIWMWIQGNVRDIDIDGTDIDGDDDATNRQKHWEWEQQQQPRWIKIWMDGAQAQAIKIWIWDQDPVGIDTPDIGTRLDGVVVPQQGADRGQKHKYWYYANVVSWIKIKIFTNAKAKFFFACVVNNGDAGDGDDDPVDDDPGPDIWMWTWMWIWTAHPVSDTDIDGDPATATGNDDKDWEHAPWTKIKGQGDDRRQPDPVSSQFWAIWMWTDDDHDIDDIDTDATADRVPCPCAKDWPHDHHWTWIWGQHPVRDIDIDTDDDDD

pLDDT: mean 78.24, std 17.43, range [33.47, 98.5]